Protein 8V04 (pdb70)

Nearest PDB structures (foldseek):
  7meq-assembly1_A  TM=1.004E+00  e=4.218E-50  Homo sapiens
  8vgt-assembly1_B  TM=9.994E-01  e=2.039E-47  Homo sapiens
  8s0l-assembly1_A  TM=9.846E-01  e=7.434E-46  Homo sapiens
  8s0m-assembly1_B  TM=9.681E-01  e=3.025E-46  Homo sapiens
  8s0m-assembly2_E  TM=9.811E-01  e=1.543E-45  Homo sapiens

Structure (mmCIF, N/CA/C/O backbone):
data_8V04
#
_entry.id   8V04
#
_cell.length_a   58.757
_cell.length_b   50.502
_cell.length_c   64.578
_cell.angle_alpha   90.00
_cell.angle_beta   91.60
_cell.angle_gamma   90.00
#
_symmetry.space_group_name_H-M   'P 1 21 1'
#
loop_
_entity.id
_entity.type
_entity.pdbx_description
1 polymer 'Transmembrane protease serine 2 non-catalytic chain'
2 polymer 'Transmembrane protease serine 2'
3 branched 2-acetamido-2-deoxy-beta-D-glucopyranose-(1-4)-2-acetamido-2-deoxy-beta-D-glucopyranose-(1-4)-[alpha-L-fucopyranose-(1-6)]2-acetamido-2-deoxy-beta-D-glucopyranose
4 non-polymer 1,2-ETHANEDIOL
5 non-polymer 'UNKNOWN LIGAND'
6 non-polymer '4-carbamimidamidobenzoic acid'
7 non-polymer 'CITRIC ACID'
8 non-polymer 'CALCIUM ION'
9 non-polymer 'TETRAETHYLENE GLYCOL'
10 water water
#
loop_
_atom_site.group_PDB
_atom_site.id
_atom_site.type_symbol
_atom_site.label_atom_id
_atom_site.label_alt_id
_atom_site.label_comp_id
_atom_site.label_asym_id
_atom_site.label_entity_id
_atom_site.label_seq_id
_atom_site.pdbx_PDB_ins_code
_atom_site.Cartn_x
_atom_site.Cartn_y
_atom_site.Cartn_z
_atom_site.occupancy
_atom_site.B_iso_or_equiv
_atom_site.auth_seq_id
_atom_site.auth_comp_id
_atom_site.auth_asym_id
_atom_site.auth_atom_id
_atom_site.pdbx_PDB_model_num
ATOM 1 N N . ALA A 1 2 ? 16.379 -19.882 -3.926 1.00 58.04 147 ALA A N 1
ATOM 2 C CA . ALA A 1 2 ? 16.954 -19.763 -2.566 1.00 59.49 147 ALA A CA 1
ATOM 3 C C . ALA A 1 2 ? 15.848 -19.953 -1.531 1.00 53.16 147 ALA A C 1
ATOM 4 O O . ALA A 1 2 ? 15.069 -19.031 -1.303 1.00 58.61 147 ALA A O 1
ATOM 6 N N . CYS A 1 3 ? 15.794 -21.142 -0.914 1.00 48.55 148 CYS A N 1
ATOM 7 C CA A CYS A 1 3 ? 14.954 -21.356 0.261 0.50 45.75 148 CYS A CA 1
ATOM 8 C CA B CYS A 1 3 ? 14.960 -21.383 0.255 0.50 44.04 148 CYS A CA 1
ATOM 9 C C . CYS A 1 3 ? 15.849 -21.380 1.499 1.00 41.36 148 CYS A C 1
ATOM 10 O O . CYS A 1 3 ? 16.553 -22.352 1.732 1.00 30.85 148 CYS A O 1
ATOM 15 N N . VAL A 1 4 ? 15.809 -20.263 2.265 1.00 35.98 149 VAL A N 1
ATOM 16 C CA . VAL A 1 4 ? 16.762 -19.960 3.327 1.00 34.69 149 VAL A CA 1
ATOM 17 C C . VAL A 1 4 ? 16.001 -19.432 4.545 1.00 35.67 149 VAL A C 1
ATOM 18 O O . VAL A 1 4 ? 14.879 -18.935 4.431 1.00 34.11 149 VAL A O 1
ATOM 22 N N . ARG A 1 5 ? 16.600 -19.572 5.729 1.00 28.50 150 ARG A N 1
ATOM 23 C CA A ARG A 1 5 ? 15.980 -19.104 6.959 0.70 27.62 150 ARG A CA 1
ATOM 24 C CA B ARG A 1 5 ? 15.993 -19.037 6.937 0.30 27.77 150 ARG A CA 1
ATOM 25 C C . ARG A 1 5 ? 17.087 -18.800 7.977 1.00 25.77 150 ARG A C 1
ATOM 26 O O . ARG A 1 5 ? 18.194 -19.355 7.893 1.00 23.81 150 ARG A O 1
ATOM 41 N N . LEU A 1 6 ? 16.783 -17.926 8.948 1.00 20.38 151 LEU A N 1
ATOM 42 C CA . LEU A 1 6 ? 17.523 -17.908 10.198 1.00 17.72 151 LEU A CA 1
ATOM 43 C C . LEU A 1 6 ? 16.709 -18.675 11.211 1.00 21.01 151 LEU A C 1
ATOM 44 O O . LEU A 1 6 ? 15.493 -18.471 11.318 1.00 25.47 151 LEU A O 1
ATOM 49 N N . TYR A 1 7 ? 17.357 -19.610 11.857 1.00 18.13 152 TYR A N 1
ATOM 50 C CA . TYR A 1 7 ? 16.661 -20.561 12.686 1.00 19.59 152 TYR A CA 1
ATOM 51 C C . TYR A 1 7 ? 16.988 -20.373 14.153 1.00 17.92 152 TYR A C 1
ATOM 52 O O . TYR A 1 7 ? 18.144 -20.352 14.588 1.00 17.82 152 TYR A O 1
ATOM 61 N N . GLY A 1 8 ? 15.905 -20.250 14.931 1.00 17.50 153 GLY A N 1
ATOM 62 C CA . GLY A 1 8 ? 16.001 -20.271 16.368 1.00 19.35 153 GLY A CA 1
ATOM 63 C C . GLY A 1 8 ? 16.451 -18.945 16.963 1.00 17.92 153 GLY A C 1
ATOM 64 O O . GLY A 1 8 ? 16.807 -17.988 16.267 1.00 17.55 153 GLY A O 1
ATOM 65 N N . PRO A 1 9 ? 16.592 -18.887 18.294 1.00 18.77 154 PRO A N 1
ATOM 66 C CA . PRO A 1 9 ? 16.995 -17.642 18.951 1.00 18.88 154 PRO A CA 1
ATOM 67 C C . PRO A 1 9 ? 18.475 -17.289 18.777 1.00 18.51 154 PRO A C 1
ATOM 68 O O . PRO A 1 9 ? 18.848 -16.190 19.189 1.00 19.41 154 PRO A O 1
ATOM 72 N N . ASN A 1 10 ? 19.286 -18.207 18.202 1.00 17.95 155 ASN A N 1
ATOM 73 C CA . ASN A 1 10 ? 20.706 -17.968 17.929 1.00 18.98 155 ASN A CA 1
ATOM 74 C C . ASN A 1 10 ? 20.978 -17.805 16.420 1.00 17.72 155 ASN A C 1
ATOM 75 O O . ASN A 1 10 ? 22.130 -17.793 15.997 1.00 17.11 155 ASN A O 1
ATOM 80 N N . PHE A 1 11 ? 19.938 -17.591 15.620 1.00 15.17 156 PHE A N 1
ATOM 81 C CA . PHE A 1 11 ? 20.078 -17.117 14.253 1.00 16.31 156 PHE A CA 1
ATOM 82 C C . PHE A 1 11 ? 20.939 -18.055 13.414 1.00 16.33 156 PHE A C 1
ATOM 83 O O . PHE A 1 11 ? 21.802 -17.582 12.676 1.00 16.38 156 PHE A O 1
ATOM 91 N N . ILE A 1 12 ? 20.679 -19.366 13.477 1.00 15.50 157 ILE A N 1
ATOM 92 C CA . ILE A 1 12 ? 21.456 -20.280 12.649 1.00 16.51 157 ILE A CA 1
ATOM 93 C C . ILE A 1 12 ? 21.013 -20.168 11.195 1.00 15.97 157 ILE A C 1
ATOM 94 O O . ILE A 1 12 ? 19.869 -20.379 10.853 1.00 16.67 157 ILE A O 1
ATOM 99 N N . LEU A 1 13 ? 21.949 -19.865 10.282 1.00 15.88 158 LEU A N 1
ATOM 100 C CA . LEU A 1 13 ? 21.592 -19.760 8.878 1.00 16.68 158 LEU A CA 1
ATOM 101 C C . LEU A 1 13 ? 21.352 -21.165 8.326 1.00 18.21 158 LEU A C 1
ATOM 102 O O . LEU A 1 13 ? 22.225 -22.007 8.497 1.00 18.17 158 LEU A O 1
ATOM 107 N N . GLN A 1 14 ? 20.202 -21.367 7.668 1.00 18.40 159 GLN A N 1
ATOM 108 C CA . GLN A 1 14 ? 19.863 -22.681 7.125 1.00 20.07 159 GLN A CA 1
ATOM 109 C C . GLN A 1 14 ? 19.309 -22.583 5.716 1.00 19.58 159 GLN A C 1
ATOM 110 O O . GLN A 1 14 ? 18.744 -21.568 5.325 1.00 19.12 159 GLN A O 1
ATOM 116 N N . VAL A 1 15 ? 19.562 -23.655 4.942 1.00 19.87 160 VAL A N 1
ATOM 117 C CA . VAL A 1 15 ? 19.110 -23.779 3.568 1.00 21.37 160 VAL A CA 1
ATOM 118 C C . VAL A 1 15 ? 18.302 -25.064 3.448 1.00 19.31 160 VAL A C 1
ATOM 119 O O . VAL A 1 15 ? 18.688 -26.095 4.002 1.00 21.05 160 VAL A O 1
ATOM 123 N N . TYR A 1 16 ? 17.210 -24.987 2.683 1.00 21.24 161 TYR A N 1
ATOM 124 C CA . TYR A 1 16 ? 16.302 -26.111 2.516 1.00 22.60 161 TYR A CA 1
ATOM 125 C C . TYR A 1 16 ? 16.746 -26.979 1.338 1.00 21.89 161 TYR A C 1
ATOM 126 O O . TYR A 1 16 ? 17.136 -26.473 0.298 1.00 21.85 161 TYR A O 1
ATOM 135 N N . SER A 1 17 ? 16.601 -28.293 1.538 1.00 20.26 162 SER A N 1
ATOM 136 C CA . SER A 1 17 ? 16.751 -29.277 0.486 1.00 20.62 162 SER A CA 1
ATOM 137 C C . SER A 1 17 ? 15.381 -29.886 0.190 1.00 19.75 162 SER A C 1
ATOM 138 O O . SER A 1 17 ? 14.835 -30.556 1.064 1.00 21.06 162 SER A O 1
ATOM 141 N N . SER A 1 18 ? 14.875 -29.702 -1.032 1.00 22.10 163 SER A N 1
ATOM 142 C CA . SER A 1 18 ? 13.609 -30.339 -1.411 1.00 22.62 163 SER A CA 1
ATOM 143 C C . SER A 1 18 ? 13.801 -31.845 -1.545 1.00 21.50 163 SER A C 1
ATOM 144 O O . SER A 1 18 ? 12.918 -32.628 -1.208 1.00 22.69 163 SER A O 1
ATOM 147 N N . GLN A 1 19 ? 14.989 -32.258 -1.969 1.00 21.12 164 GLN A N 1
ATOM 148 C CA . GLN A 1 19 ? 15.225 -33.692 -2.146 1.00 25.87 164 GLN A CA 1
ATOM 149 C C . GLN A 1 19 ? 15.157 -34.430 -0.810 1.00 27.17 164 GLN A C 1
ATOM 150 O O . GLN A 1 19 ? 14.553 -35.518 -0.747 1.00 30.33 164 GLN A O 1
ATOM 156 N N . ARG A 1 20 ? 15.690 -33.798 0.258 1.00 25.33 165 ARG A N 1
ATOM 157 C CA . ARG A 1 20 ? 15.808 -34.395 1.589 1.00 28.89 165 ARG A CA 1
ATOM 158 C C . ARG A 1 20 ? 14.658 -33.975 2.504 1.00 27.61 165 ARG A C 1
ATOM 159 O O . ARG A 1 20 ? 14.508 -34.524 3.591 1.00 32.79 165 ARG A O 1
ATOM 167 N N . LYS A 1 21 ? 13.843 -33.020 2.039 1.00 24.76 166 LYS A N 1
ATOM 168 C CA A LYS A 1 21 ? 12.762 -32.424 2.797 0.60 25.24 166 LYS A CA 1
ATOM 169 C CA B LYS A 1 21 ? 12.751 -32.400 2.782 0.40 25.30 166 LYS A CA 1
ATOM 170 C C . LYS A 1 21 ? 13.283 -32.033 4.171 1.00 29.04 166 LYS A C 1
ATOM 171 O O . LYS A 1 21 ? 12.681 -32.367 5.184 1.00 31.84 166 LYS A O 1
ATOM 182 N N . SER A 1 22 ? 14.418 -31.327 4.183 1.00 27.26 167 SER A N 1
ATOM 183 C CA . SER A 1 22 ? 15.116 -31.043 5.422 1.00 27.64 167 SER A CA 1
ATOM 184 C C . SER A 1 22 ? 15.910 -29.733 5.274 1.00 27.65 167 SER A C 1
ATOM 185 O O . SER A 1 22 ? 16.229 -29.285 4.170 1.00 23.79 167 SER A O 1
ATOM 188 N N . TRP A 1 23 ? 16.149 -29.091 6.423 1.00 27.00 168 TRP A N 1
ATOM 189 C CA . TRP A 1 23 ? 16.908 -27.857 6.507 1.00 24.40 168 TRP A CA 1
ATOM 190 C C . TRP A 1 23 ? 18.291 -28.185 7.006 1.00 24.56 168 TRP A C 1
ATOM 191 O O . TRP A 1 23 ? 18.444 -29.060 7.864 1.00 28.95 168 TRP A O 1
ATOM 202 N N . HIS A 1 24 ? 19.291 -27.487 6.460 1.00 22.24 169 HIS A N 1
ATOM 203 C CA . HIS A 1 24 ? 20.685 -27.745 6.762 1.00 23.44 169 HIS A CA 1
ATOM 204 C C . HIS A 1 24 ? 21.376 -26.434 7.110 1.00 19.87 169 HIS A C 1
ATOM 205 O O . HIS A 1 24 ? 21.269 -25.441 6.392 1.00 20.49 169 HIS A O 1
ATOM 212 N N . PRO A 1 25 ? 22.179 -26.421 8.191 1.00 19.74 170 PRO A N 1
ATOM 213 C CA . PRO A 1 25 ? 22.968 -25.251 8.526 1.00 19.93 170 PRO A CA 1
ATOM 214 C C . PRO A 1 25 ? 24.152 -25.116 7.580 1.00 21.39 170 PRO A C 1
ATOM 215 O O . PRO A 1 25 ? 24.529 -26.047 6.877 1.00 22.43 170 PRO A O 1
ATOM 219 N N . VAL A 1 26 ? 24.692 -23.910 7.563 1.00 20.90 171 VAL A N 1
ATOM 220 C CA . VAL A 1 26 ? 25.818 -23.552 6.737 1.00 19.75 171 VAL A CA 1
ATOM 221 C C . VAL A 1 26 ? 27.088 -23.688 7.575 1.00 23.20 171 VAL A C 1
ATOM 222 O O . VAL A 1 26 ? 27.238 -23.063 8.607 1.00 22.09 171 VAL A O 1
ATOM 226 N N . CYS A 1 27 ? 28.033 -24.499 7.076 1.00 25.21 172 CYS A N 1
ATOM 227 C CA A CYS A 1 27 ? 29.345 -24.623 7.682 0.50 27.29 172 CYS A CA 1
ATOM 228 C CA B CYS A 1 27 ? 29.364 -24.627 7.643 0.50 27.26 172 CYS A CA 1
ATOM 229 C C . CYS A 1 27 ? 30.034 -23.255 7.705 1.00 25.13 172 CYS A C 1
ATOM 230 O O . CYS A 1 27 ? 30.000 -22.517 6.730 1.00 23.43 172 CYS A O 1
ATOM 235 N N . GLN A 1 28 ? 30.707 -22.957 8.811 1.00 25.09 173 GLN A N 1
ATOM 236 C CA . GLN A 1 28 ? 31.510 -21.745 8.910 1.00 27.24 173 GLN A CA 1
ATOM 237 C C . GLN A 1 28 ? 32.749 -21.791 8.007 1.00 24.70 173 GLN A C 1
ATOM 238 O O . GLN A 1 28 ? 33.347 -20.748 7.785 1.00 27.30 173 GLN A O 1
ATOM 244 N N . ASP A 1 29 ? 33.129 -22.962 7.449 1.00 30.78 174 ASP A N 1
ATOM 245 C CA . ASP A 1 29 ? 34.270 -23.063 6.537 1.00 31.80 174 ASP A CA 1
ATOM 246 C C . ASP A 1 29 ? 34.286 -21.939 5.496 1.00 30.48 174 ASP A C 1
ATOM 247 O O . ASP A 1 29 ? 33.391 -21.844 4.648 1.00 26.73 174 ASP A O 1
ATOM 252 N N . ASP A 1 30 ? 35.350 -21.116 5.504 1.00 28.75 175 ASP A N 1
ATOM 253 C CA . ASP A 1 30 ? 35.605 -20.124 4.473 1.00 28.52 175 ASP A CA 1
ATOM 254 C C . ASP A 1 30 ? 34.580 -18.984 4.510 1.00 26.41 175 ASP A C 1
ATOM 255 O O . ASP A 1 30 ? 34.626 -18.088 3.649 1.00 26.28 175 ASP A O 1
ATOM 260 N N . TRP A 1 31 ? 33.657 -19.032 5.485 1.00 28.27 176 TRP A N 1
ATOM 261 C CA . TRP A 1 31 ? 32.638 -17.992 5.597 1.00 26.55 176 TRP A CA 1
ATOM 262 C C . TRP A 1 31 ? 33.300 -16.763 6.200 1.00 31.00 176 TRP A C 1
ATOM 263 O O . TRP A 1 31 ? 34.333 -16.855 6.879 1.00 31.80 176 TRP A O 1
ATOM 2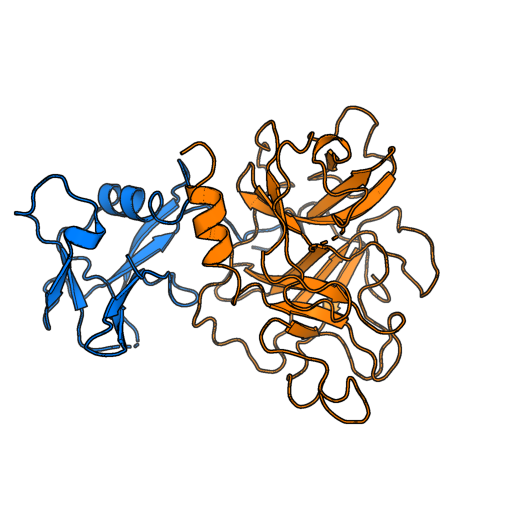74 N N . ASN A 1 32 ? 32.708 -15.602 5.929 1.00 28.15 177 ASN A N 1
ATOM 275 C CA . ASN A 1 32 ? 33.185 -14.358 6.486 1.00 26.53 177 ASN A CA 1
ATOM 276 C C . A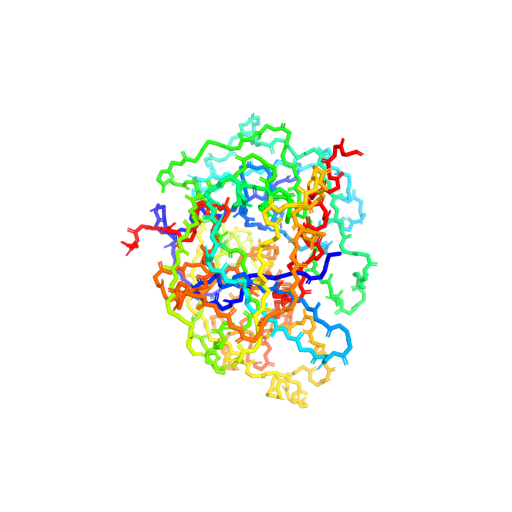SN A 1 32 ? 32.028 -13.359 6.484 1.00 26.22 177 ASN A C 1
ATOM 277 O O . ASN A 1 32 ? 30.960 -13.619 5.913 1.00 21.30 177 ASN A O 1
ATOM 282 N N . GLU A 1 33 ? 32.297 -12.182 7.037 1.00 27.53 178 GLU A N 1
ATOM 283 C CA . GLU A 1 33 ? 31.271 -11.148 7.174 1.00 25.79 178 GLU A CA 1
ATOM 284 C C . GLU A 1 33 ? 30.788 -10.658 5.814 1.00 23.17 178 GLU A C 1
ATOM 285 O O . GLU A 1 33 ? 29.678 -10.181 5.699 1.00 21.76 178 GLU A O 1
ATOM 288 N N . ASN A 1 34 ? 31.607 -10.721 4.759 1.00 22.74 179 ASN A N 1
ATOM 289 C CA . ASN A 1 34 ? 31.162 -10.304 3.444 1.00 23.18 179 ASN A CA 1
ATOM 290 C C . ASN A 1 34 ? 30.123 -11.266 2.848 1.00 20.27 179 ASN A C 1
ATOM 291 O O . ASN A 1 34 ? 29.188 -10.850 2.154 1.00 20.95 179 ASN A O 1
ATOM 296 N N . TYR A 1 35 ? 30.285 -12.560 3.115 1.00 20.06 180 TYR A N 1
ATOM 297 C CA . TYR A 1 35 ? 29.243 -13.521 2.797 1.00 21.31 180 TYR A CA 1
ATOM 298 C C . TYR A 1 35 ? 28.008 -13.245 3.662 1.00 18.73 180 TYR A C 1
ATOM 299 O O . TYR A 1 35 ? 26.892 -13.391 3.162 1.00 19.50 180 TYR A O 1
ATOM 308 N N . GLY A 1 36 ? 28.238 -12.953 4.940 1.00 18.15 181 GLY A N 1
ATOM 309 C CA . GLY A 1 36 ? 27.160 -12.548 5.845 1.00 17.51 181 GLY A CA 1
ATOM 310 C C . GLY A 1 36 ? 26.346 -11.413 5.249 1.00 18.57 181 GLY A C 1
ATOM 311 O O . GLY A 1 36 ? 25.118 -11.482 5.155 1.00 17.01 181 GLY A O 1
ATOM 312 N N . ARG A 1 37 ? 27.041 -10.393 4.739 1.00 17.25 182 ARG A N 1
ATOM 313 C CA . ARG A 1 37 ? 26.375 -9.244 4.155 1.00 18.43 182 ARG A CA 1
ATOM 314 C C . ARG A 1 37 ? 25.569 -9.634 2.922 1.00 18.42 182 ARG A C 1
ATOM 315 O O . ARG A 1 37 ? 24.451 -9.161 2.743 1.00 18.91 182 ARG A O 1
ATOM 323 N N . ALA A 1 38 ? 26.098 -10.540 2.087 1.00 18.29 183 ALA A N 1
ATOM 324 C CA . ALA A 1 38 ? 25.386 -10.965 0.898 1.00 19.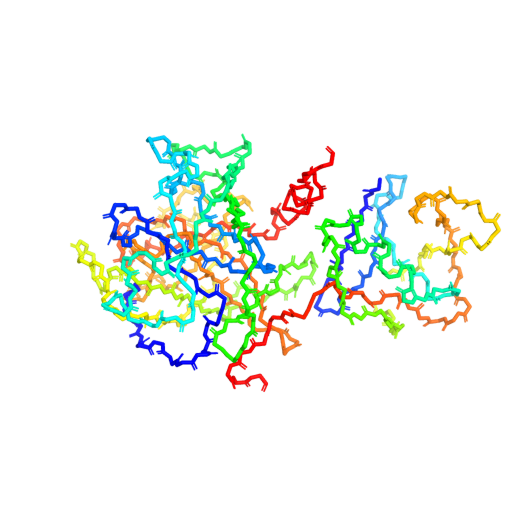61 183 ALA A CA 1
ATOM 325 C C . ALA A 1 38 ? 24.117 -11.736 1.275 1.00 17.15 183 ALA A C 1
ATOM 326 O O . ALA A 1 38 ? 23.093 -11.553 0.629 1.00 17.25 183 ALA A O 1
ATOM 328 N N . ALA A 1 39 ? 24.213 -12.596 2.288 1.00 16.13 184 ALA A N 1
ATOM 329 C CA . ALA A 1 39 ? 23.053 -13.336 2.750 1.00 16.69 184 ALA A CA 1
ATOM 330 C C . ALA A 1 39 ? 21.986 -12.359 3.270 1.00 15.64 184 ALA A C 1
ATOM 331 O O . ALA A 1 39 ? 20.806 -12.560 2.966 1.00 16.97 184 ALA A O 1
ATOM 333 N N . CYS A 1 40 ? 22.377 -11.357 4.062 1.00 15.82 185 CYS A N 1
ATOM 334 C CA . CYS A 1 40 ? 21.441 -10.352 4.559 1.00 16.63 185 CYS A CA 1
ATOM 335 C C . CYS A 1 40 ? 20.743 -9.608 3.417 1.00 18.94 185 CYS A C 1
ATOM 336 O O . CYS A 1 40 ? 19.511 -9.375 3.460 1.00 18.81 185 CYS A O 1
ATOM 339 N N . ARG A 1 41 ? 21.482 -9.299 2.343 1.00 17.50 186 ARG A N 1
ATOM 340 C CA A ARG A 1 41 ? 20.893 -8.628 1.189 0.30 17.31 186 ARG A CA 1
ATOM 341 C CA B ARG A 1 41 ? 20.875 -8.604 1.211 0.70 21.71 186 ARG A CA 1
ATOM 342 C C . ARG A 1 41 ? 19.834 -9.520 0.549 1.00 19.89 186 ARG A C 1
ATOM 343 O O . ARG A 1 41 ? 18.750 -9.062 0.136 1.00 19.18 186 ARG A O 1
ATOM 358 N N . ASP A 1 42 ? 20.125 -10.823 0.467 1.00 20.74 187 ASP A N 1
ATOM 359 C CA . ASP A 1 42 ? 19.176 -11.754 -0.129 1.00 22.16 187 ASP A CA 1
ATOM 360 C C . ASP A 1 42 ? 17.909 -11.857 0.728 1.00 23.01 187 ASP A C 1
ATOM 361 O O . ASP A 1 42 ? 16.879 -12.187 0.183 1.00 23.48 187 ASP A O 1
ATOM 366 N N . MET A 1 43 ? 17.987 -11.565 2.027 1.00 19.22 188 MET A N 1
ATOM 367 C CA A MET A 1 43 ? 16.839 -11.626 2.917 0.60 19.72 188 MET A CA 1
ATOM 368 C CA B MET A 1 43 ? 16.824 -11.639 2.909 0.40 19.17 188 MET A CA 1
ATOM 369 C C . MET A 1 43 ? 16.131 -10.273 2.978 1.00 19.54 188 MET A C 1
ATOM 370 O O . MET A 1 43 ? 15.236 -10.048 3.803 1.00 21.43 188 MET A O 1
ATOM 379 N N . GLY A 1 44 ? 16.548 -9.327 2.139 1.00 17.78 189 GLY A N 1
ATOM 380 C CA . GLY A 1 44 ? 15.845 -8.067 1.995 1.00 18.82 189 GLY A CA 1
ATOM 381 C C . GLY A 1 44 ? 16.265 -6.976 2.977 1.00 18.28 189 GLY A C 1
ATOM 382 O O . GLY A 1 44 ? 15.629 -5.918 3.018 1.00 19.76 189 GLY A O 1
ATOM 383 N N . TYR A 1 45 ? 17.412 -7.145 3.676 1.00 16.89 190 TYR A N 1
ATOM 384 C CA . TYR A 1 45 ? 17.852 -6.163 4.650 1.00 16.64 190 TYR A CA 1
ATOM 385 C C . TYR A 1 45 ? 18.650 -4.985 4.082 1.00 19.89 190 TYR A C 1
ATOM 386 O O . TYR A 1 45 ? 19.093 -4.137 4.849 1.00 19.31 190 TYR A O 1
ATOM 395 N N . LYS A 1 46 ? 18.748 -4.882 2.753 1.00 20.68 191 LYS A N 1
ATOM 396 C CA . LYS A 1 46 ? 19.390 -3.749 2.085 1.00 23.43 191 LYS A CA 1
ATOM 397 C C . LYS A 1 46 ? 20.795 -3.545 2.656 1.00 20.58 191 LYS A C 1
ATOM 398 O O . LYS A 1 46 ? 21.610 -4.455 2.524 1.00 22.53 191 LYS A O 1
ATOM 404 N N . ASN A 1 47 ? 21.072 -2.407 3.299 1.00 20.57 192 ASN A N 1
ATOM 405 C CA . ASN A 1 47 ? 22.419 -2.132 3.773 1.00 22.55 192 ASN A CA 1
ATOM 406 C C . ASN A 1 47 ? 22.529 -2.347 5.272 1.00 23.49 192 ASN A C 1
ATOM 407 O O . ASN A 1 47 ? 23.526 -1.970 5.865 1.00 24.02 192 ASN A O 1
ATOM 412 N N . ASN A 1 48 ? 21.556 -3.060 5.847 1.00 21.57 193 ASN A N 1
ATOM 413 C CA . ASN A 1 48 ? 21.665 -3.459 7.233 1.00 20.12 193 ASN A CA 1
ATOM 414 C C . ASN A 1 48 ? 22.530 -4.711 7.346 1.00 19.58 193 ASN A C 1
ATOM 415 O O . ASN A 1 48 ? 22.394 -5.630 6.556 1.00 21.91 193 ASN A O 1
ATOM 420 N N . PHE A 1 49 ? 23.354 -4.746 8.386 1.00 18.21 194 PHE A N 1
ATOM 421 C CA . PHE A 1 49 ? 24.110 -5.915 8.758 1.00 17.70 194 PHE A CA 1
ATOM 422 C C . PHE A 1 49 ? 24.520 -5.722 10.213 1.00 17.31 194 PHE A C 1
ATOM 423 O O . PHE A 1 49 ? 24.878 -4.615 10.599 1.00 21.12 194 PHE A O 1
ATOM 431 N N . TYR A 1 50 ? 24.574 -6.785 10.998 1.00 17.38 195 TYR A N 1
ATOM 432 C CA . TYR A 1 50 ? 24.992 -6.669 12.372 1.00 15.85 195 TYR A CA 1
ATOM 433 C C . TYR A 1 50 ? 26.150 -7.603 12.705 1.00 18.32 195 TYR A C 1
ATOM 434 O O . TYR A 1 50 ? 27.191 -7.121 13.172 1.00 21.13 195 TYR A O 1
ATOM 443 N N . SER A 1 51 ? 26.031 -8.906 12.471 1.00 17.03 196 SER A N 1
ATOM 444 C CA . SER A 1 51 ? 27.114 -9.822 12.833 1.00 19.08 196 SER A CA 1
ATOM 445 C C . SER A 1 51 ? 27.000 -11.148 12.094 1.00 20.59 196 SER A C 1
ATOM 446 O O . SER A 1 51 ? 25.924 -11.586 11.720 1.00 18.95 196 SER A O 1
ATOM 449 N N . SER A 1 52 ? 28.158 -11.806 11.893 1.00 21.07 197 SER A N 1
ATOM 450 C CA . SER A 1 52 ? 28.227 -13.162 11.377 1.00 21.45 197 SER A CA 1
ATOM 451 C C . SER A 1 52 ? 29.347 -13.832 12.159 1.00 25.61 197 SER A C 1
ATOM 452 O O . SER A 1 52 ? 30.468 -13.343 12.114 1.00 29.99 197 SER A O 1
ATOM 455 N N . GLN A 1 53 ? 29.020 -14.844 12.945 1.00 24.51 198 GLN A N 1
ATOM 456 C CA . GLN A 1 53 ? 30.029 -15.560 13.711 1.00 27.70 198 GLN A CA 1
ATOM 457 C C . GLN A 1 53 ? 29.704 -17.043 13.678 1.00 30.66 198 GLN A C 1
ATOM 458 O O . GLN A 1 53 ? 28.581 -17.453 13.367 1.00 29.33 198 GLN A O 1
ATOM 464 N N . GLY A 1 54 ? 30.751 -17.856 13.886 1.00 30.03 199 GLY A N 1
ATOM 465 C CA . GLY A 1 54 ? 30.567 -19.290 13.959 1.00 30.39 199 GLY A CA 1
ATOM 466 C C . GLY A 1 54 ? 30.074 -19.661 15.345 1.00 31.43 199 GLY A C 1
ATOM 467 O O . GLY A 1 54 ? 30.511 -19.063 16.319 1.00 35.88 199 GLY A O 1
ATOM 468 N N . ILE A 1 55 ? 29.157 -20.622 15.423 1.00 30.45 200 ILE A N 1
ATOM 469 C CA . ILE A 1 55 ? 28.724 -21.157 16.699 1.00 31.13 200 ILE A CA 1
ATOM 470 C C . ILE A 1 55 ? 28.673 -22.679 16.596 1.00 33.62 200 ILE A C 1
ATOM 471 O O . ILE A 1 55 ? 28.660 -23.236 15.497 1.00 31.74 200 ILE A O 1
ATOM 476 N N . VAL A 1 56 ? 28.666 -23.347 17.756 1.00 37.24 201 VAL A N 1
ATOM 477 C CA . VAL A 1 56 ? 28.434 -24.784 17.819 1.00 44.81 201 VAL A CA 1
ATOM 478 C C . VAL A 1 56 ? 26.975 -25.067 17.439 1.00 48.44 201 VAL A C 1
ATOM 479 O O . VAL A 1 56 ? 26.073 -24.328 17.826 1.00 47.93 201 VAL A O 1
ATOM 483 N N . ASP A 1 57 ? 26.746 -26.133 16.657 1.00 55.47 202 ASP A N 1
ATOM 484 C CA . ASP A 1 57 ? 25.403 -26.506 16.231 1.00 59.48 202 ASP A CA 1
ATOM 485 C C . ASP A 1 57 ? 24.775 -27.446 17.264 1.00 60.62 202 ASP A C 1
ATOM 486 O O . ASP A 1 57 ? 25.309 -28.517 17.541 1.00 59.65 202 ASP A O 1
ATOM 491 N N . ASP A 1 58 ? 23.612 -27.046 17.795 1.00 69.08 203 ASP A N 1
ATOM 492 C CA . ASP A 1 58 ? 22.923 -27.773 18.851 1.00 70.49 203 ASP A CA 1
ATOM 493 C C . ASP A 1 58 ? 22.519 -29.163 18.339 1.00 71.10 203 ASP A C 1
ATOM 494 O O . ASP A 1 58 ? 21.650 -29.221 17.441 1.00 73.15 203 ASP A O 1
ATOM 496 N N . SER A 1 61 ? 20.556 -32.154 13.399 1.00 79.37 206 SER A N 1
ATOM 497 C CA . SER A 1 61 ? 21.166 -31.919 12.063 1.00 74.05 206 SER A CA 1
ATOM 498 C C . SER A 1 61 ? 22.518 -32.624 11.975 1.00 70.51 206 SER A C 1
ATOM 499 O O . SER A 1 61 ? 23.321 -32.534 12.902 1.00 74.28 206 SER A O 1
ATOM 502 N N . THR A 1 62 ? 22.746 -33.337 10.863 1.00 60.85 207 THR A N 1
ATOM 503 C CA . THR A 1 62 ? 24.068 -33.839 10.515 1.00 63.44 207 THR A CA 1
ATOM 504 C C . THR A 1 62 ? 24.600 -33.056 9.311 1.00 61.25 207 THR A C 1
ATOM 505 O O . THR A 1 62 ? 25.672 -32.451 9.378 1.00 67.54 207 THR A O 1
ATOM 509 N N . SER A 1 63 ? 23.816 -33.065 8.222 1.00 46.49 208 SER A N 1
ATOM 510 C CA . SER A 1 63 ? 24.252 -32.584 6.922 1.00 44.34 208 SER A CA 1
ATOM 511 C C . SER A 1 63 ? 24.233 -31.042 6.847 1.00 32.62 208 SER A C 1
ATOM 514 N N . PHE A 1 64 ? 25.304 -30.563 6.186 1.00 36.08 209 PHE A N 1
ATOM 515 C CA . PHE A 1 64 ? 25.674 -29.158 6.153 1.00 29.91 209 PHE A CA 1
ATOM 516 C C . PHE A 1 64 ? 25.675 -28.636 4.717 1.00 31.44 209 PHE A C 1
ATOM 517 O O . PHE A 1 64 ? 25.752 -29.400 3.742 1.00 28.57 209 PHE A O 1
ATOM 525 N N . MET A 1 65 ? 25.573 -27.305 4.590 1.00 23.70 210 MET A N 1
ATOM 526 C CA . MET A 1 65 ? 25.880 -26.638 3.342 1.00 23.97 210 MET A CA 1
ATOM 527 C C . MET A 1 65 ? 27.260 -26.016 3.486 1.00 26.62 210 MET A C 1
ATOM 528 O O . MET A 1 65 ? 27.586 -25.395 4.494 1.00 23.76 210 MET A O 1
ATOM 533 N N . LYS A 1 66 ? 28.078 -26.204 2.449 1.00 23.13 211 LYS A N 1
ATOM 534 C CA . LYS A 1 66 ? 29.465 -25.795 2.458 1.00 24.26 211 LYS A CA 1
ATOM 535 C C . LYS A 1 66 ? 29.711 -24.806 1.330 1.00 19.99 211 LYS A C 1
ATOM 536 O O . LYS A 1 66 ? 29.217 -24.926 0.228 1.00 21.58 211 LYS A O 1
ATOM 542 N N . LEU A 1 67 ? 30.520 -23.798 1.605 1.00 24.23 212 LEU A N 1
ATOM 543 C CA . LEU A 1 67 ? 30.795 -22.746 0.654 1.00 24.07 212 LEU A CA 1
ATOM 544 C C . LEU A 1 67 ? 31.828 -23.232 -0.360 1.00 23.71 212 LEU A C 1
ATOM 545 O O . LEU A 1 67 ? 32.869 -23.734 0.032 1.00 27.60 212 LEU A O 1
ATOM 550 N N . ASN A 1 68 ? 31.490 -23.082 -1.629 1.00 22.66 213 ASN A N 1
ATOM 551 C CA . ASN A 1 68 ? 32.352 -23.431 -2.736 1.00 24.22 213 ASN A CA 1
ATOM 552 C C . ASN A 1 68 ? 33.188 -22.197 -3.068 1.00 27.59 213 ASN A C 1
ATOM 553 O O . ASN A 1 68 ? 32.735 -21.367 -3.841 1.00 27.84 213 ASN A O 1
ATOM 558 N N . THR A 1 69 ? 34.410 -22.157 -2.526 1.00 31.40 214 THR A N 1
ATOM 559 C CA . THR A 1 69 ? 35.379 -21.091 -2.770 1.00 38.37 214 THR A CA 1
ATOM 560 C C . THR A 1 69 ? 35.833 -20.986 -4.231 1.00 38.06 214 THR A C 1
ATOM 561 O O . THR A 1 69 ? 36.354 -19.939 -4.613 1.00 42.69 214 THR A O 1
ATOM 565 N N A SER A 1 70 ? 35.647 -22.057 -5.019 0.60 40.30 215 SER A N 1
ATOM 566 N N B SER A 1 70 ? 35.680 -22.057 -5.024 0.40 38.36 215 SER A N 1
ATOM 567 C CA A SER A 1 70 ? 36.044 -22.091 -6.420 0.60 41.90 215 SER A CA 1
ATOM 568 C CA B SER A 1 70 ? 36.064 -22.020 -6.429 0.40 38.61 215 SER A CA 1
ATOM 569 C C A SER A 1 70 ? 34.872 -21.741 -7.340 0.60 41.19 215 SER A C 1
ATOM 570 C C B SER A 1 70 ? 34.832 -21.848 -7.319 0.40 39.10 215 SER A C 1
ATOM 571 O O A SER A 1 70 ? 34.954 -21.927 -8.554 0.60 41.31 215 SER A O 1
ATOM 572 O O B SER A 1 70 ? 34.842 -22.257 -8.480 0.40 39.27 215 SER A O 1
ATOM 577 N N . ALA A 1 71 ? 33.773 -21.232 -6.776 1.00 38.98 216 ALA A N 1
ATOM 578 C CA . ALA A 1 71 ? 32.629 -20.856 -7.586 1.00 38.15 216 ALA A CA 1
ATOM 579 C C . ALA A 1 71 ? 32.941 -19.478 -8.168 1.00 42.09 216 ALA A C 1
ATOM 580 O O . ALA A 1 71 ? 33.841 -18.802 -7.660 1.00 40.41 216 ALA A O 1
ATOM 582 N N . GLY A 1 72 ? 32.218 -19.102 -9.228 1.00 46.70 217 GLY A N 1
ATOM 583 C CA . GLY A 1 72 ? 32.340 -17.770 -9.799 1.00 54.46 217 GLY A CA 1
ATOM 584 C C . GLY A 1 72 ? 31.541 -16.753 -8.986 1.00 59.68 217 GLY A C 1
ATOM 585 O O . GLY A 1 72 ? 31.103 -17.062 -7.876 1.00 55.73 217 GLY A O 1
ATOM 586 N N . ASN A 1 73 ? 31.371 -15.541 -9.547 1.00 60.53 218 ASN A N 1
ATOM 587 C CA . ASN A 1 73 ? 30.453 -14.543 -9.009 1.00 57.81 218 ASN A CA 1
ATOM 588 C C . ASN A 1 73 ? 29.028 -14.983 -9.354 1.00 51.89 218 ASN A C 1
ATOM 589 O O . ASN A 1 73 ? 28.479 -14.620 -10.400 1.00 44.85 218 ASN A O 1
ATOM 591 N N . VAL A 1 74 ? 28.460 -15.817 -8.471 1.00 40.72 219 VAL A N 1
ATOM 592 C CA . VAL A 1 74 ? 27.057 -16.180 -8.516 1.00 39.17 219 VAL A CA 1
ATOM 593 C C . VAL A 1 74 ? 26.455 -15.720 -7.190 1.00 33.54 219 VAL A C 1
ATOM 594 O O . VAL A 1 74 ? 27.201 -15.403 -6.266 1.00 30.16 219 VAL A O 1
ATOM 598 N N . ASP A 1 75 ? 25.131 -15.785 -7.093 1.00 35.66 220 ASP A N 1
ATOM 599 C CA . ASP A 1 75 ? 24.449 -15.543 -5.830 1.00 38.83 220 ASP A CA 1
ATOM 600 C C . ASP A 1 75 ? 25.064 -16.460 -4.766 1.00 38.53 220 ASP A C 1
ATOM 601 O O . ASP A 1 75 ? 25.460 -17.590 -5.055 1.00 32.53 220 ASP A O 1
ATOM 606 N N . ILE A 1 76 ? 25.141 -15.960 -3.530 1.00 32.97 221 ILE A N 1
ATOM 607 C CA . ILE A 1 76 ? 25.733 -16.693 -2.428 1.00 29.64 221 ILE A CA 1
ATOM 608 C C . ILE A 1 76 ? 25.091 -18.072 -2.280 1.00 29.01 221 ILE A C 1
ATOM 609 O O . ILE A 1 76 ? 25.799 -19.013 -1.988 1.00 28.34 221 ILE A O 1
ATOM 614 N N . TYR A 1 77 ? 23.787 -18.247 -2.517 1.00 27.88 222 TYR A N 1
ATOM 615 C CA . TYR A 1 77 ? 23.178 -19.558 -2.278 1.00 31.63 222 TYR A CA 1
ATOM 616 C C . TYR A 1 77 ? 23.496 -20.583 -3.382 1.00 31.81 222 TYR A C 1
ATOM 617 O O . TYR A 1 77 ? 23.503 -21.787 -3.107 1.00 31.91 222 TYR A O 1
ATOM 626 N N . LYS A 1 78 ? 23.847 -20.109 -4.585 1.00 29.61 223 LYS A N 1
ATOM 627 C CA . LYS A 1 78 ? 24.350 -20.952 -5.666 1.00 29.70 223 LYS A CA 1
ATOM 628 C C . LYS A 1 78 ? 25.808 -21.364 -5.412 1.00 29.97 223 LYS A C 1
ATOM 629 O O . LYS A 1 78 ? 26.323 -22.274 -6.068 1.00 33.11 223 LYS A O 1
ATOM 632 N N . LYS A 1 79 ? 26.457 -20.784 -4.399 1.00 26.08 224 LYS A N 1
ATOM 633 C CA . LYS A 1 79 ? 27.825 -21.120 -4.040 1.00 27.94 224 LYS A CA 1
ATOM 634 C C . LYS A 1 79 ? 27.889 -22.194 -2.958 1.00 26.92 224 LYS A C 1
ATOM 635 O O . LYS A 1 79 ? 28.982 -22.566 -2.561 1.00 28.38 224 LYS A O 1
ATOM 641 N N . LEU A 1 80 ? 26.749 -22.680 -2.459 1.00 23.18 225 LEU A N 1
ATOM 642 C CA . LEU A 1 80 ? 26.748 -23.674 -1.391 1.00 23.71 225 LEU A CA 1
ATOM 643 C C . LEU A 1 80 ? 26.457 -25.067 -1.963 1.00 23.86 225 LEU A C 1
ATOM 644 O O . LEU A 1 80 ? 25.650 -25.224 -2.872 1.00 27.58 225 LEU A O 1
ATOM 649 N N . TYR A 1 81 ? 27.050 -26.087 -1.363 1.00 22.81 226 TYR A N 1
ATOM 650 C CA . TYR A 1 81 ? 26.740 -27.448 -1.739 1.00 23.41 226 TYR A CA 1
ATOM 651 C C . TYR A 1 81 ? 26.665 -28.316 -0.491 1.00 22.05 226 TYR A C 1
ATOM 652 O O . TYR A 1 81 ? 27.184 -27.987 0.570 1.00 21.80 226 TYR A O 1
ATOM 661 N N . HIS A 1 82 ? 26.085 -29.502 -0.676 1.00 24.07 227 HIS A N 1
ATOM 662 C CA . HIS A 1 82 ? 25.867 -30.452 0.403 1.00 25.81 227 HIS A CA 1
ATOM 663 C C . HIS A 1 82 ? 27.157 -31.169 0.749 1.00 29.43 227 HIS A C 1
ATOM 664 O O . HIS A 1 82 ? 27.834 -31.698 -0.140 1.00 26.36 227 HIS A O 1
ATOM 671 N N . SER A 1 83 ? 27.468 -31.156 2.048 1.00 26.59 228 SER A N 1
ATOM 672 C CA . SER A 1 83 ? 28.640 -31.780 2.604 1.00 32.21 228 SER A CA 1
ATOM 673 C C . SER A 1 83 ? 28.277 -32.412 3.951 1.00 36.77 228 SER A C 1
ATOM 674 O O . SER A 1 83 ? 27.682 -31.773 4.813 1.00 35.34 228 SER A O 1
ATOM 677 N N . ASP A 1 84 ? 28.679 -33.670 4.175 1.00 37.58 229 ASP A N 1
ATOM 678 C CA . ASP A 1 84 ? 28.437 -34.308 5.464 1.00 44.62 229 ASP A CA 1
ATOM 679 C C . ASP A 1 84 ? 29.368 -33.726 6.520 1.00 46.12 229 ASP A C 1
ATOM 680 O O . ASP A 1 84 ? 29.084 -33.834 7.713 1.00 46.28 229 ASP A O 1
ATOM 685 N N . ALA A 1 85 ? 30.466 -33.119 6.051 1.00 44.98 230 ALA A N 1
ATOM 686 C CA . ALA A 1 85 ? 31.573 -32.687 6.887 1.00 49.30 230 ALA A CA 1
ATOM 687 C C . ALA A 1 85 ? 31.676 -31.162 6.900 1.00 50.31 230 ALA A C 1
ATOM 688 O O . ALA A 1 85 ? 31.490 -30.508 5.870 1.00 50.00 230 ALA A O 1
ATOM 690 N N . CYS A 1 86 ? 31.963 -30.651 8.105 1.00 48.68 231 CYS A N 1
ATOM 691 C CA A CYS A 1 86 ? 32.327 -29.266 8.337 0.50 46.81 231 CYS A CA 1
ATOM 692 C CA B CYS A 1 86 ? 32.316 -29.261 8.355 0.50 47.02 231 CYS A CA 1
ATOM 693 C C . CYS A 1 86 ? 33.668 -29.231 9.070 1.00 43.50 231 CYS A C 1
ATOM 694 O O . CYS A 1 86 ? 33.734 -29.525 10.255 1.00 44.66 231 CYS A O 1
ATOM 699 N N . SER A 1 87 ? 34.746 -28.877 8.363 1.00 42.62 232 SER A N 1
ATOM 700 C CA . SER A 1 87 ? 36.072 -28.935 8.972 1.00 49.50 232 SER A CA 1
ATOM 701 C C . SER A 1 87 ? 36.171 -28.029 10.198 1.00 51.99 232 SER A C 1
ATOM 702 O O . SER A 1 87 ? 36.799 -28.402 11.185 1.00 54.37 232 SER A O 1
ATOM 705 N N . SER A 1 88 ? 35.507 -26.863 10.156 1.00 46.39 233 SER A N 1
ATOM 706 C CA . SER A 1 88 ? 35.596 -25.880 11.225 1.00 40.13 233 SER A CA 1
ATOM 707 C C . SER A 1 88 ? 34.779 -26.289 12.461 1.00 35.36 233 SER A C 1
ATOM 708 O O . SER A 1 88 ? 34.915 -25.657 13.499 1.00 38.87 233 SER A O 1
ATOM 711 N N . LYS A 1 89 ? 33.891 -27.291 12.339 1.00 37.06 234 LYS A N 1
ATOM 712 C CA . LYS A 1 89 ? 33.030 -27.764 13.423 1.00 38.73 234 LYS A CA 1
ATOM 713 C C . LYS A 1 89 ? 32.136 -26.639 13.985 1.00 39.10 234 LYS A C 1
ATOM 714 O O . LYS A 1 89 ? 31.606 -26.724 15.100 1.00 40.00 234 LYS A O 1
ATOM 717 N N . ALA A 1 90 ? 31.850 -25.620 13.159 1.00 32.73 235 ALA A N 1
ATOM 718 C CA . ALA A 1 90 ? 30.962 -24.547 13.574 1.00 28.60 235 ALA A CA 1
ATOM 719 C C . ALA A 1 90 ? 30.039 -24.218 12.411 1.00 25.71 235 ALA A C 1
ATOM 720 O O . ALA A 1 90 ? 30.350 -24.559 11.273 1.00 27.58 235 ALA A O 1
ATOM 722 N N . VAL A 1 91 ? 28.892 -23.587 12.724 1.00 25.62 236 VAL A N 1
ATOM 723 C CA . VAL A 1 91 ? 27.940 -23.182 11.703 1.00 23.13 236 VAL A CA 1
ATOM 724 C C . VAL A 1 91 ? 27.704 -21.680 11.838 1.00 20.61 236 VAL A C 1
ATOM 725 O O . VAL A 1 91 ? 28.031 -21.053 12.846 1.00 21.57 236 VAL A O 1
ATOM 729 N N . VAL A 1 92 ? 27.158 -21.119 10.772 1.00 18.66 237 VAL A N 1
ATOM 730 C CA . VAL A 1 92 ? 26.983 -19.675 10.652 1.00 18.34 237 VAL A CA 1
ATOM 731 C C . VAL A 1 92 ? 25.803 -19.222 11.496 1.00 19.08 237 VAL A C 1
ATOM 732 O O . VAL A 1 92 ? 24.710 -19.753 11.360 1.00 19.05 237 VAL A O 1
ATOM 736 N N . SER A 1 93 ? 26.062 -18.224 12.348 1.00 18.76 238 SER A N 1
ATOM 737 C CA . SER A 1 93 ? 25.039 -17.473 13.070 1.00 19.17 238 SER A CA 1
ATOM 738 C C . SER A 1 93 ? 25.067 -16.048 12.512 1.00 20.04 238 SER A C 1
ATOM 739 O O . SER A 1 93 ? 26.126 -15.408 12.508 1.00 21.72 238 SER A O 1
ATOM 742 N N . LEU A 1 94 ? 23.929 -15.600 11.979 1.00 15.91 239 LEU A N 1
ATOM 743 C CA . LEU A 1 94 ? 23.886 -14.396 11.154 1.00 15.39 239 LEU A CA 1
ATOM 744 C C . LEU A 1 94 ? 22.791 -13.475 11.690 1.00 15.55 239 LEU A C 1
ATOM 745 O O . LEU A 1 94 ? 21.627 -13.889 11.757 1.00 16.56 239 LEU A O 1
ATOM 750 N N . ARG A 1 95 ? 23.177 -12.245 11.988 1.00 15.28 240 ARG A N 1
ATOM 751 C CA . ARG A 1 95 ? 22.238 -11.215 12.398 1.00 14.19 240 ARG A CA 1
ATOM 752 C C . ARG A 1 95 ? 22.330 -10.042 11.432 1.00 14.73 240 ARG A C 1
ATOM 753 O O . ARG A 1 95 ? 23.412 -9.506 11.181 1.00 15.01 240 ARG A O 1
ATOM 761 N N . CYS A 1 96 ? 21.206 -9.698 10.817 1.00 13.57 241 CYS A N 1
ATOM 762 C CA . CYS A 1 96 ? 21.215 -8.671 9.801 1.00 13.97 241 CYS A CA 1
ATOM 763 C C . CYS A 1 96 ? 20.989 -7.267 10.336 1.00 14.58 241 CYS A C 1
ATOM 764 O O . CYS A 1 96 ? 21.126 -6.317 9.571 1.00 17.04 241 CYS A O 1
ATOM 767 N N . ILE A 1 97 ? 20.517 -7.111 11.571 1.00 14.23 242 ILE A N 1
ATOM 768 C CA . ILE A 1 97 ? 20.203 -5.798 12.077 1.00 14.53 242 ILE A CA 1
ATOM 769 C C . ILE A 1 97 ? 20.281 -5.825 13.582 1.00 15.19 242 ILE A C 1
ATOM 770 O O . ILE A 1 97 ? 19.930 -6.833 14.176 1.00 16.95 242 ILE A O 1
ATOM 775 N N . ALA A 1 98 ? 20.751 -4.741 14.173 1.00 15.53 243 ALA A N 1
ATOM 776 C CA . ALA A 1 98 ? 20.728 -4.595 15.605 1.00 16.97 243 ALA A CA 1
ATOM 777 C C . ALA A 1 98 ? 19.244 -4.382 15.956 1.00 18.09 243 ALA A C 1
ATOM 778 O O . ALA A 1 98 ? 18.580 -3.536 15.324 1.00 21.00 243 ALA A O 1
ATOM 780 N N . CYS A 1 99 ? 18.701 -5.319 16.691 1.00 15.00 244 CYS A N 1
ATOM 781 C CA . CYS A 1 99 ? 17.293 -5.265 17.039 1.00 13.39 244 CYS A CA 1
ATOM 782 C C . CYS A 1 99 ? 17.075 -5.933 18.377 1.00 14.01 244 CYS A C 1
ATOM 783 O O . CYS A 1 99 ? 17.954 -6.638 18.892 1.00 15.03 244 CYS A O 1
ATOM 786 N N . GLY A 1 100 ? 15.900 -5.650 18.965 1.00 13.49 245 GLY A N 1
ATOM 787 C CA . GLY A 1 100 ? 15.438 -6.446 20.080 1.00 13.45 245 GLY A CA 1
ATOM 788 C C . GLY A 1 100 ? 16.022 -6.046 21.444 1.00 12.93 245 GLY A C 1
ATOM 789 O O . GLY A 1 100 ? 15.986 -6.852 22.361 1.00 13.51 245 GLY A O 1
ATOM 790 N N . VAL A 1 101 ? 16.471 -4.799 21.556 1.00 14.27 246 VAL A N 1
ATOM 791 C CA A VAL A 1 101 ? 16.945 -4.298 22.835 0.70 15.73 246 VAL A CA 1
ATOM 792 C CA B VAL A 1 101 ? 17.027 -4.199 22.771 0.30 14.95 246 VAL A CA 1
ATOM 793 C C . VAL A 1 101 ? 16.094 -3.097 23.264 1.00 17.35 246 VAL A C 1
ATOM 794 O O . VAL A 1 101 ? 15.572 -2.346 22.440 1.00 17.68 246 VAL A O 1
ATOM 801 N N . ASN A 1 102 ? 15.940 -2.956 24.592 1.00 18.45 247 ASN A N 1
ATOM 802 C CA . ASN A 1 102 ? 15.130 -1.892 25.192 1.00 19.87 247 ASN A CA 1
ATOM 803 C C . ASN A 1 102 ? 15.770 -1.523 26.527 1.00 24.99 247 ASN A C 1
ATOM 804 O O . ASN A 1 102 ? 16.875 -1.980 26.816 1.00 24.59 247 ASN A O 1
ATOM 809 N N . LEU A 1 103 ? 15.031 -0.694 27.283 1.00 28.19 248 LEU A N 1
ATOM 810 C CA . LEU A 1 103 ? 15.438 -0.067 28.532 1.00 34.13 248 LEU A CA 1
ATOM 811 C C . LEU A 1 103 ? 16.138 -1.056 29.468 1.00 39.55 248 LEU A C 1
ATOM 812 O O . LEU A 1 103 ? 17.151 -0.735 30.077 1.00 44.32 248 LEU A O 1
ATOM 817 N N . ASN A 1 104 ? 15.604 -2.277 29.558 1.00 45.06 249 ASN A N 1
ATOM 818 C CA . ASN A 1 104 ? 16.023 -3.235 30.565 1.00 44.12 249 ASN A CA 1
ATOM 819 C C . ASN A 1 104 ? 17.018 -4.274 30.030 1.00 46.48 249 ASN A C 1
ATOM 820 O O . ASN A 1 104 ? 17.358 -5.197 30.774 1.00 47.70 249 ASN A O 1
ATOM 825 N N . SER A 1 105 ? 17.528 -4.126 28.790 1.00 37.73 250 SER A N 1
ATOM 826 C CA . SER A 1 105 ? 18.299 -5.199 28.156 1.00 40.12 250 SER A CA 1
ATOM 827 C C . SER A 1 105 ? 19.707 -5.351 28.762 1.00 44.99 250 SER A C 1
ATOM 828 O O . SER A 1 105 ? 20.076 -4.496 29.583 1.00 48.61 250 SER A O 1
ATOM 831 N N . ILE B 2 1 ? -5.176 -0.463 25.406 1.00 15.63 256 ILE B N 1
ATOM 832 C CA . ILE B 2 1 ? -4.794 -1.552 26.351 1.00 14.35 256 ILE B CA 1
ATOM 833 C C . ILE B 2 1 ? -5.689 -1.454 27.589 1.00 14.75 256 ILE B C 1
ATOM 834 O O . ILE B 2 1 ? -5.723 -0.392 28.217 1.00 16.45 256 ILE B O 1
ATOM 839 N N . VAL B 2 2 ? -6.361 -2.558 27.913 1.00 16.02 257 VAL B N 1
ATOM 840 C CA . VAL B 2 2 ? -7.198 -2.607 29.105 1.00 16.92 257 VAL B CA 1
ATOM 841 C C . VAL B 2 2 ? -6.367 -3.320 30.178 1.00 15.42 257 VAL B C 1
ATOM 842 O O . VAL B 2 2 ? -5.777 -4.378 29.927 1.00 14.82 257 VAL B O 1
ATOM 846 N N . GLY B 2 3 ? -6.306 -2.708 31.361 1.00 16.58 258 GLY B N 1
ATOM 847 C CA . GLY B 2 3 ? -5.731 -3.330 32.543 1.00 16.47 258 GLY B CA 1
ATOM 848 C C . GLY B 2 3 ? -4.203 -3.356 32.523 1.00 16.95 258 GLY B C 1
ATOM 849 O O . GLY B 2 3 ? -3.594 -4.140 33.272 1.00 17.11 258 GLY B O 1
ATOM 850 N N . GLY B 2 4 ? -3.622 -2.436 31.746 1.00 15.11 259 GLY B N 1
ATOM 851 C CA . GLY B 2 4 ? -2.182 -2.245 31.707 1.00 16.69 259 GLY B CA 1
ATOM 852 C C . GLY B 2 4 ? -1.737 -1.063 32.560 1.00 17.27 259 GLY B C 1
ATOM 853 O O . GLY B 2 4 ? -2.470 -0.594 33.435 1.00 18.99 259 GLY B O 1
ATOM 854 N N . GLU B 2 5 ? -0.520 -0.601 32.269 1.00 15.30 260 GLU B N 1
ATOM 855 C CA A GLU B 2 5 ? 0.187 0.439 33.002 0.50 17.37 260 GLU B CA 1
ATOM 856 C CA B GLU B 2 5 ? 0.147 0.459 32.993 0.50 15.95 260 GLU B CA 1
ATOM 857 C C . GLU B 2 5 ? 0.884 1.310 31.963 1.00 15.36 260 GLU B C 1
ATOM 858 O O . GLU B 2 5 ? 1.368 0.782 30.942 1.00 15.68 260 GLU B O 1
ATOM 869 N N . SER B 2 6 ? 1.016 2.598 32.240 1.00 14.61 261 SER B N 1
ATOM 870 C CA A SER B 2 6 ? 1.759 3.541 31.414 0.50 14.93 261 SER B CA 1
ATOM 871 C CA B SER B 2 6 ? 1.696 3.486 31.315 0.50 15.60 261 SER B CA 1
ATOM 872 C C . SER B 2 6 ? 3.117 2.979 31.043 1.00 16.42 261 SER B C 1
ATOM 873 O O . SER B 2 6 ? 3.854 2.527 31.911 1.00 15.97 261 SER B O 1
ATOM 878 N N . ALA B 2 7 ? 3.456 2.982 29.764 1.00 14.71 262 ALA B N 1
ATOM 879 C CA . ALA B 2 7 ? 4.812 2.650 29.330 1.00 15.71 262 ALA B CA 1
ATOM 880 C C . ALA B 2 7 ? 5.846 3.664 29.802 1.00 16.77 262 ALA B C 1
ATOM 881 O O . ALA B 2 7 ? 5.646 4.881 29.786 1.00 17.15 262 ALA B O 1
ATOM 883 N N . LEU B 2 8 ? 7.044 3.145 30.125 1.00 18.89 263 LEU B N 1
ATOM 884 C CA . LEU B 2 8 ? 8.200 3.990 30.419 1.00 19.93 263 LEU B CA 1
ATOM 885 C C . LEU B 2 8 ? 8.953 4.395 29.162 1.00 20.34 263 LEU B C 1
ATOM 886 O O . LEU B 2 8 ? 8.928 3.691 28.148 1.00 16.75 263 LEU B O 1
ATOM 891 N N . PRO B 2 9 ? 9.681 5.539 29.179 1.00 19.81 264 PRO B N 1
ATOM 892 C CA . PRO B 2 9 ? 10.491 5.937 28.036 1.00 20.84 264 PRO B CA 1
ATOM 893 C C . PRO B 2 9 ? 11.469 4.819 27.686 1.00 18.45 264 PRO B C 1
ATOM 894 O O . PRO B 2 9 ? 12.167 4.288 28.555 1.00 18.77 264 PRO B O 1
ATOM 898 N N . GLY B 2 10 ? 11.469 4.437 26.409 1.00 18.86 265 GLY B N 1
ATOM 899 C CA . GLY B 2 10 ? 12.436 3.476 25.919 1.00 17.01 265 GLY B CA 1
ATOM 900 C C . GLY B 2 10 ? 12.112 2.044 26.288 1.00 15.26 265 GLY B C 1
ATOM 901 O O . GLY B 2 10 ? 12.874 1.140 25.941 1.00 16.50 265 GLY B O 1
ATOM 902 N N . ALA B 2 11 ? 10.973 1.756 26.948 1.00 14.60 266 ALA B N 1
ATOM 903 C CA . ALA B 2 11 ? 10.599 0.370 27.207 1.00 13.31 266 ALA B CA 1
ATOM 904 C C . ALA B 2 11 ? 10.189 -0.355 25.907 1.00 12.69 266 ALA B C 1
ATOM 905 O O . ALA B 2 11 ? 10.514 -1.529 25.740 1.00 15.18 266 ALA B O 1
ATOM 907 N N . TRP B 2 12 ? 9.485 0.366 25.041 1.00 12.95 267 TRP B N 1
ATOM 908 C CA . TRP B 2 12 ? 8.914 -0.254 23.842 1.00 12.28 267 TRP B CA 1
ATOM 909 C C . TRP B 2 12 ? 9.315 0.614 22.679 1.00 11.24 267 TRP B C 1
ATOM 910 O O . TRP B 2 12 ? 8.493 1.262 22.036 1.00 11.81 267 TRP B O 1
ATOM 921 N N . PRO B 2 13 ? 10.632 0.643 22.322 1.00 11.96 268 PRO B N 1
ATOM 922 C CA . PRO B 2 13 ? 11.132 1.664 21.408 1.00 12.33 268 PRO B CA 1
ATOM 923 C C . PRO B 2 13 ? 10.788 1.406 19.940 1.00 12.16 268 PRO B C 1
ATOM 924 O O . PRO B 2 13 ? 10.981 2.277 19.106 1.00 12.54 268 PRO B O 1
ATOM 928 N N . TRP B 2 14 ? 10.203 0.226 19.686 1.00 11.82 269 TRP B N 1
ATOM 929 C CA . TRP B 2 14 ? 9.722 -0.139 18.351 1.00 11.63 269 TRP B CA 1
ATOM 930 C C . TRP B 2 14 ? 8.277 0.282 18.119 1.00 11.46 269 TRP B C 1
ATOM 931 O O . TRP B 2 14 ? 7.806 0.237 16.973 1.00 12.75 269 TRP B O 1
ATOM 942 N N . GLN B 2 15 ? 7.577 0.752 19.152 1.00 11.78 270 GLN B N 1
ATOM 943 C CA . GLN B 2 15 ? 6.172 1.072 19.022 1.00 11.45 270 GLN B CA 1
ATOM 944 C C . GLN B 2 15 ? 6.007 2.389 18.273 1.00 11.17 270 GLN B C 1
ATOM 945 O O . GLN B 2 15 ? 6.667 3.361 18.606 1.00 13.17 270 GLN B O 1
ATOM 951 N N . VAL B 2 16 ? 5.165 2.399 17.241 1.00 9.68 271 VAL B N 1
ATOM 952 C CA . VAL B 2 16 ? 4.784 3.650 16.606 1.00 10.64 271 VAL B CA 1
ATOM 953 C C . VAL B 2 16 ? 3.266 3.854 16.698 1.00 9.70 271 VAL B C 1
ATOM 954 O O . VAL B 2 16 ? 2.484 2.920 16.818 1.00 10.79 271 VAL B O 1
ATOM 958 N N . SER B 2 17 ? 2.902 5.149 16.634 1.00 10.46 272 SER B N 1
ATOM 959 C CA . SER B 2 17 ? 1.524 5.579 16.499 1.00 11.32 272 SER B CA 1
ATOM 960 C C . SER B 2 17 ? 1.332 5.990 15.045 1.00 11.19 272 SER B C 1
ATOM 961 O O . SER B 2 17 ? 2.113 6.830 14.562 1.00 11.89 272 SER B O 1
ATOM 964 N N . LEU B 2 18 ? 0.294 5.451 14.403 1.00 10.47 273 LEU B N 1
ATOM 965 C CA . LEU B 2 18 ? 0.027 5.691 12.999 1.00 11.17 273 LEU B CA 1
ATOM 966 C C . LEU B 2 18 ? -1.207 6.577 12.900 1.00 10.99 273 LEU B C 1
ATOM 967 O O . LEU B 2 18 ? -2.263 6.200 13.414 1.00 11.83 273 LEU B O 1
ATOM 972 N N . HIS B 2 19 ? -1.022 7.787 12.358 1.00 11.21 274 HIS B N 1
ATOM 973 C CA . HIS B 2 19 ? -2.038 8.806 12.317 1.00 13.19 274 HIS B CA 1
ATOM 974 C C . HIS B 2 19 ? -2.593 8.979 10.895 1.00 12.75 274 HIS B C 1
ATOM 975 O O . HIS B 2 19 ? -1.861 8.903 9.896 1.00 12.72 274 HIS B O 1
ATOM 982 N N . VAL B 2 20 ? -3.875 9.300 10.887 1.00 12.69 275 VAL B N 1
ATOM 983 C CA . VAL B 2 20 ? -4.641 9.741 9.728 1.00 15.60 275 VAL B CA 1
ATOM 984 C C . VAL B 2 20 ? -5.471 10.957 10.135 1.00 18.63 275 VAL B C 1
ATOM 985 O O . VAL B 2 20 ? -6.122 10.900 11.175 1.00 18.26 275 VAL B O 1
ATOM 989 N N . GLN B 2 21 ? -5.458 12.025 9.322 1.00 18.81 276 GLN B N 1
ATOM 990 C CA . GLN B 2 21 ? -6.263 13.212 9.616 1.00 22.87 276 GLN B CA 1
ATOM 991 C C . GLN B 2 21 ? -5.952 13.682 11.042 1.00 21.84 276 GLN B C 1
ATOM 992 O O . GLN B 2 21 ? -6.859 13.945 11.847 1.00 22.52 276 GLN B O 1
ATOM 998 N N . ASN B 2 22 ? -4.657 13.690 11.363 1.00 20.01 277 ASN B N 1
ATOM 999 C CA . ASN B 2 22 ? -4.117 14.295 12.574 1.00 21.07 277 ASN B CA 1
ATOM 1000 C C . ASN B 2 22 ? -4.547 13.577 13.854 1.00 22.02 277 ASN B C 1
ATOM 1001 O O . ASN B 2 22 ? -4.296 14.122 14.935 1.00 21.42 277 ASN B O 1
ATOM 1006 N N . VAL B 2 23 ? -4.972 12.303 13.756 1.00 17.33 278 VAL B N 1
ATOM 1007 C CA . VAL B 2 23 ? -5.246 11.526 14.937 1.00 17.70 278 VAL B CA 1
ATOM 1008 C C . VAL B 2 23 ? -4.736 10.092 14.800 1.00 14.33 278 VAL B C 1
ATOM 1009 O O . VAL B 2 23 ? -4.723 9.475 13.728 1.00 16.32 278 VAL B O 1
ATOM 1013 N N . HIS B 2 24 ? -4.443 9.532 15.962 1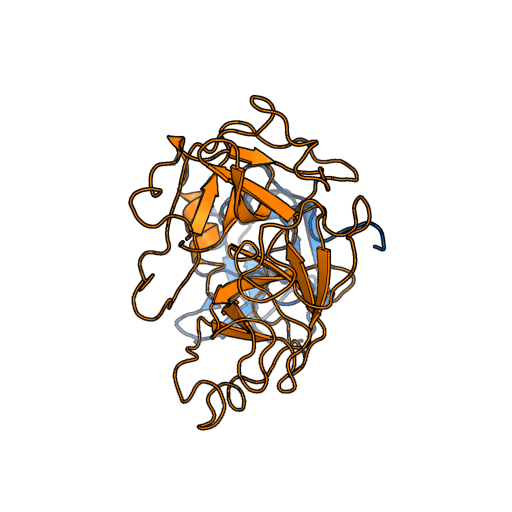.00 14.27 279 HIS B N 1
ATOM 1014 C CA . HIS B 2 24 ? -4.081 8.131 16.073 1.00 12.33 279 HIS B CA 1
ATOM 1015 C C . HIS B 2 24 ? -5.187 7.218 15.572 1.00 15.59 279 HIS B C 1
ATOM 1016 O O . HIS B 2 24 ? -6.319 7.289 16.045 1.00 15.64 279 HIS B O 1
ATOM 1023 N N . VAL B 2 25 ? -4.820 6.234 14.729 1.00 14.20 280 VAL B N 1
ATOM 1024 C CA . VAL B 2 25 ? -5.729 5.217 14.252 1.00 15.05 280 VAL B CA 1
ATOM 1025 C C . VAL B 2 25 ? -5.259 3.825 14.660 1.00 15.47 280 VAL B C 1
ATOM 1026 O O . VAL B 2 25 ? -6.088 3.007 15.058 1.00 15.42 280 VAL B O 1
ATOM 1030 N N . CYS B 2 26 ? -3.954 3.552 14.536 1.00 13.17 281 CYS B N 1
ATOM 1031 C CA A CYS B 2 26 ? -3.441 2.191 14.640 0.50 12.91 281 CYS B CA 1
ATOM 1032 C CA B CYS B 2 26 ? -3.508 2.241 14.942 0.50 14.69 281 CYS B CA 1
ATOM 1033 C C . CYS B 2 26 ? -2.026 2.241 15.245 1.00 12.73 281 CYS B C 1
ATOM 1034 O O . CYS B 2 26 ? -1.350 3.255 15.140 1.00 12.34 281 CYS B O 1
ATOM 1039 N N . GLY B 2 27 ? -1.578 1.109 15.768 1.00 10.46 282 GLY B N 1
ATOM 1040 C CA . GLY B 2 27 ? -0.192 0.904 16.124 1.00 11.07 282 GLY B CA 1
ATOM 1041 C C . GLY B 2 27 ? 0.562 0.179 15.026 1.00 10.73 282 GLY B C 1
ATOM 1042 O O . GLY B 2 27 ? 0.004 -0.292 14.039 1.00 10.82 282 GLY B O 1
ATOM 1043 N N . GLY B 2 28 ? 1.861 0.193 15.209 1.00 10.25 283 GLY B N 1
ATOM 1044 C CA . GLY B 2 28 ? 2.783 -0.558 14.374 1.00 10.18 283 GLY B CA 1
ATOM 1045 C C . GLY B 2 28 ? 4.093 -0.797 15.105 1.00 10.30 283 GLY B C 1
ATOM 1046 O O . GLY B 2 28 ? 4.297 -0.249 16.195 1.00 10.47 283 GLY B O 1
ATOM 1047 N N . SER B 2 29 ? 4.959 -1.603 14.505 1.00 10.41 284 SER B N 1
ATOM 1048 C CA . SER B 2 29 ? 6.234 -1.959 15.086 1.00 10.62 284 SER B CA 1
ATOM 1049 C C . SER B 2 29 ? 7.354 -1.726 14.078 1.00 10.93 284 SER B C 1
ATOM 1050 O O . SER B 2 29 ? 7.305 -2.280 12.968 1.00 10.92 284 SER B O 1
ATOM 1053 N N . ILE B 2 30 ? 8.404 -1.057 14.510 1.00 11.07 285 ILE B N 1
ATOM 1054 C CA . ILE B 2 30 ? 9.576 -0.775 13.694 1.00 11.17 285 ILE B CA 1
ATOM 1055 C C . ILE B 2 30 ? 10.433 -2.031 13.577 1.00 11.06 285 ILE B C 1
ATOM 1056 O O . ILE B 2 30 ? 10.788 -2.644 14.605 1.00 10.85 285 ILE B O 1
ATOM 1061 N N . ILE B 2 31 ? 10.759 -2.429 12.341 1.00 11.41 286 ILE B N 1
ATOM 1062 C CA . ILE B 2 31 ? 11.666 -3.552 12.101 1.00 11.76 286 ILE B CA 1
ATOM 1063 C C . ILE B 2 31 ? 12.955 -3.093 11.402 1.00 12.28 286 ILE B C 1
ATOM 1064 O O . ILE B 2 31 ? 13.985 -3.733 11.558 1.00 14.24 286 ILE B O 1
ATOM 1069 N N . THR B 2 32 ? 12.924 -1.985 10.652 1.00 12.87 287 THR B N 1
ATOM 1070 C CA . THR B 2 32 ? 14.156 -1.389 10.123 1.00 12.74 287 T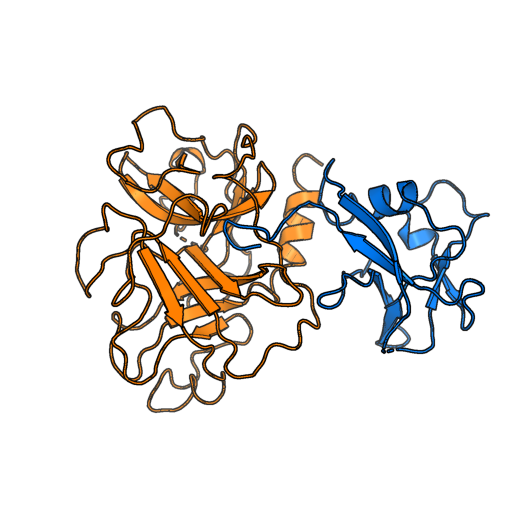HR B CA 1
ATOM 1071 C C . THR B 2 32 ? 13.974 0.121 10.181 1.00 12.63 287 THR B C 1
ATOM 1072 O O . THR B 2 32 ? 12.891 0.586 10.520 1.00 12.58 287 THR B O 1
ATOM 1076 N N . PRO B 2 33 ? 14.978 0.956 9.885 1.00 13.50 288 PRO B N 1
ATOM 1077 C CA . PRO B 2 33 ? 14.748 2.404 9.891 1.00 13.43 288 PRO B CA 1
ATOM 1078 C C . PRO B 2 33 ? 13.600 2.851 8.990 1.00 13.55 288 PRO B C 1
ATOM 1079 O O . PRO B 2 33 ? 13.044 3.929 9.195 1.00 15.90 288 PRO B O 1
ATOM 1083 N N . GLU B 2 34 ? 13.249 2.039 8.006 1.00 14.03 289 GLU B N 1
ATOM 1084 C CA . GLU B 2 34 ? 12.243 2.446 7.047 1.00 15.22 289 GLU B CA 1
ATOM 1085 C C . GLU B 2 34 ? 10.994 1.583 7.062 1.00 15.04 289 GLU B C 1
ATOM 1086 O O . GLU B 2 34 ? 10.046 1.981 6.442 1.00 15.11 289 GLU B O 1
ATOM 1092 N N . TRP B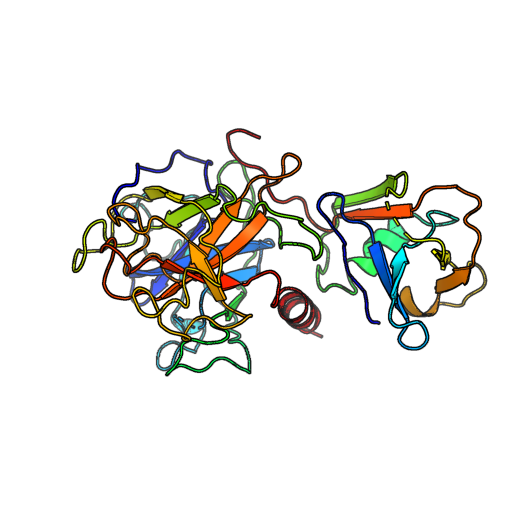 2 35 ? 10.987 0.413 7.699 1.00 12.82 290 TRP B N 1
ATOM 1093 C CA . TRP B 2 35 ? 9.885 -0.515 7.598 1.00 11.68 290 TRP B CA 1
ATOM 1094 C C . TRP B 2 35 ? 9.235 -0.712 8.958 1.00 11.09 290 TRP B C 1
ATOM 1095 O O . TRP B 2 35 ? 9.905 -0.967 9.951 1.00 11.92 290 TRP B O 1
ATOM 1106 N N . ILE B 2 36 ? 7.897 -0.714 8.883 1.00 10.54 291 ILE B N 1
ATOM 1107 C CA . ILE B 2 36 ? 6.969 -0.897 9.991 1.00 10.84 291 ILE B CA 1
ATOM 1108 C C . ILE B 2 36 ? 6.003 -2.019 9.648 1.00 10.58 291 ILE B C 1
ATOM 1109 O O . ILE B 2 36 ? 5.408 -2.051 8.577 1.00 10.24 291 ILE B O 1
ATOM 1114 N N . VAL B 2 37 ? 5.816 -2.909 10.629 1.00 10.71 292 VAL B N 1
ATOM 1115 C CA . VAL B 2 37 ? 4.803 -3.928 10.565 1.00 11.26 292 VAL B CA 1
ATOM 1116 C C . VAL B 2 37 ? 3.527 -3.442 11.241 1.00 10.81 292 VAL B C 1
ATOM 1117 O O . VAL B 2 37 ? 3.574 -2.971 12.388 1.00 11.93 292 VAL B O 1
ATOM 1121 N N . THR B 2 38 ? 2.369 -3.614 10.577 1.00 9.61 293 THR B N 1
ATOM 1122 C CA . THR B 2 38 ? 1.079 -3.256 11.130 1.00 10.95 293 THR B CA 1
ATOM 1123 C C . THR B 2 38 ? 0.050 -4.261 10.621 1.00 11.62 293 THR B C 1
ATOM 1124 O O . THR B 2 38 ? 0.414 -5.350 10.157 1.00 12.64 293 THR B O 1
ATOM 1128 N N . ALA B 2 39 ? -1.232 -3.971 10.859 1.00 11.46 294 ALA B N 1
ATOM 1129 C CA . ALA B 2 39 ? -2.308 -4.873 10.497 1.00 12.01 294 ALA B CA 1
ATOM 1130 C C . ALA B 2 39 ? -2.895 -4.451 9.154 1.00 11.84 294 ALA B C 1
ATOM 1131 O O . ALA B 2 39 ? -3.128 -3.272 8.901 1.00 12.48 294 ALA B O 1
ATOM 1133 N N . ALA B 2 40 ? -3.166 -5.418 8.293 1.00 11.18 295 ALA B N 1
ATOM 1134 C CA . ALA B 2 40 ? -3.928 -5.153 7.076 1.00 11.69 295 ALA B CA 1
ATOM 1135 C C . ALA B 2 40 ? -5.286 -4.478 7.284 1.00 12.13 295 ALA B C 1
ATOM 1136 O O . ALA B 2 40 ? -5.729 -3.697 6.423 1.00 12.32 295 ALA B O 1
ATOM 1138 N N . HIS B 2 41 ? -6.012 -4.787 8.352 1.00 13.50 296 HIS B N 1
ATOM 1139 C CA B HIS B 2 41 ? -7.315 -4.193 8.585 0.50 14.93 296 HIS B CA 1
ATOM 1140 C CA C HIS B 2 41 ? -7.321 -4.191 8.529 0.50 13.23 296 HIS B CA 1
ATOM 1141 C C . HIS B 2 41 ? -7.203 -2.667 8.684 1.00 13.72 296 HIS B C 1
ATOM 1142 O O . HIS B 2 41 ? -8.123 -1.935 8.303 1.00 16.98 296 HIS B O 1
ATOM 1155 N N . CYS B 2 42 ? -6.083 -2.191 9.232 1.00 14.37 297 CYS B N 1
ATOM 1156 C CA . CYS B 2 42 ? -5.855 -0.762 9.417 1.00 14.80 297 CYS B CA 1
ATOM 1157 C C . CYS B 2 42 ? -5.847 0.002 8.086 1.00 14.97 297 CYS B C 1
ATOM 1158 O O . CYS B 2 42 ? -6.213 1.205 8.048 1.00 14.23 297 CYS B O 1
ATOM 1161 N N . VAL B 2 43 ? -5.388 -0.690 7.037 1.00 12.62 298 VAL B N 1
ATOM 1162 C CA . VAL B 2 43 ? -5.167 -0.068 5.738 1.00 12.53 298 VAL B CA 1
ATOM 1163 C C . VAL B 2 43 ? -6.170 -0.559 4.703 1.00 12.64 298 VAL B C 1
ATOM 1164 O O . VAL B 2 43 ? -5.928 -0.389 3.512 1.00 13.99 298 VAL B O 1
ATOM 1168 N N . GLU B 2 44 ? -7.342 -1.066 5.127 1.00 13.81 299 GLU B N 1
ATOM 1169 C CA . GLU B 2 44 ? -8.405 -1.304 4.166 1.00 14.77 299 GLU B CA 1
ATOM 1170 C C . GLU B 2 44 ? -8.783 0.020 3.496 1.00 13.75 299 GLU B C 1
ATOM 1171 O O . GLU B 2 44 ? -8.728 1.092 4.116 1.00 14.38 299 GLU B O 1
ATOM 1177 N N . LYS B 2 45 ? -9.249 -0.082 2.244 1.00 16.17 300 LYS B N 1
ATOM 1178 C CA . LYS B 2 45 ? -9.845 1.071 1.595 1.00 18.24 300 LYS B CA 1
ATOM 1179 C C . LYS B 2 45 ? -10.908 1.653 2.522 1.00 20.97 300 LYS B C 1
ATOM 1180 O O . LYS B 2 45 ? -11.669 0.936 3.177 1.00 24.42 300 LYS B O 1
ATOM 1186 N N . PRO B 2 46 ? -11.061 2.979 2.665 1.00 20.77 301 PRO B N 1
ATOM 1187 C CA . PRO B 2 46 ? -10.369 3.970 1.840 1.00 22.63 301 PRO B CA 1
ATOM 1188 C C . PRO B 2 46 ? -9.043 4.504 2.390 1.00 23.47 301 PRO B C 1
ATOM 1189 O O . PRO B 2 46 ? -8.605 5.558 1.965 1.00 25.92 301 PRO B O 1
ATOM 1193 N N . LEU B 2 47 ? -8.379 3.753 3.266 1.00 18.02 302 LEU B N 1
ATOM 1194 C CA . LEU B 2 47 ? -7.072 4.139 3.807 1.00 16.15 302 LEU B CA 1
ATOM 1195 C C . LEU B 2 47 ? -5.930 3.272 3.307 1.00 15.66 302 LEU B C 1
ATOM 1196 O O . LEU B 2 47 ? -4.907 3.063 3.999 1.00 17.14 302 LEU B O 1
ATOM 1201 N N . ASN B 2 48 ? -6.039 2.759 2.082 1.00 15.16 303 ASN B N 1
ATOM 1202 C CA A ASN B 2 48 ? -5.042 1.880 1.529 0.50 15.28 303 ASN B CA 1
ATOM 1203 C CA B ASN B 2 48 ? -5.011 1.880 1.576 0.50 16.78 303 ASN B CA 1
ATOM 1204 C C . ASN B 2 48 ? -3.834 2.675 1.015 1.00 15.59 303 ASN B C 1
ATOM 1205 O O . ASN B 2 48 ? -2.732 2.130 0.904 1.00 18.88 303 ASN B O 1
ATOM 1214 N N . ASN B 2 49 ? -4.060 3.939 0.609 1.00 15.34 304 ASN B N 1
ATOM 1215 C CA A ASN B 2 49 ? -3.027 4.741 -0.022 0.70 16.18 304 ASN B CA 1
ATOM 1216 C CA B ASN B 2 49 ? -3.006 4.711 -0.035 0.30 15.47 304 ASN B CA 1
ATOM 1217 C C . ASN B 2 49 ? -2.064 5.291 1.029 1.00 14.71 304 ASN B C 1
ATOM 1218 O O . ASN B 2 49 ? -2.496 5.754 2.059 1.00 14.77 304 ASN B O 1
ATOM 1227 N N . PRO B 2 50 ? -0.722 5.294 0.794 1.00 13.29 305 PRO B N 1
ATOM 1228 C CA . PRO B 2 50 ? 0.218 5.813 1.787 1.00 13.30 305 PRO B CA 1
ATOM 1229 C C . PRO B 2 50 ? -0.012 7.265 2.165 1.00 11.40 305 PRO B C 1
ATOM 1230 O O . PRO B 2 50 ? 0.403 7.689 3.242 1.00 11.79 305 PRO B O 1
ATOM 1234 N N . TRP B 2 51 ? -0.612 8.066 1.270 1.00 12.13 306 TRP B N 1
ATOM 1235 C CA . TRP B 2 51 ? -0.656 9.499 1.520 1.00 11.87 306 TRP B CA 1
ATOM 1236 C C . TRP B 2 51 ? -1.380 9.854 2.807 1.00 10.52 306 TRP B C 1
ATOM 1237 O O . TRP B 2 51 ? -1.073 10.913 3.415 1.00 12.46 306 TRP B O 1
ATOM 1248 N N . HIS B 2 52 ? -2.318 8.988 3.228 1.00 11.34 307 HIS B N 1
ATOM 1249 C CA . HIS B 2 52 ? -3.080 9.222 4.436 1.00 12.79 307 HIS B CA 1
ATOM 1250 C C . HIS B 2 52 ? -2.239 9.187 5.710 1.00 12.21 307 HIS B C 1
ATOM 1251 O O . HIS B 2 52 ? -2.672 9.787 6.722 1.00 13.52 307 HIS B O 1
ATOM 1258 N N . TRP B 2 53 ? -1.105 8.484 5.696 1.00 11.89 308 TRP B N 1
ATOM 1259 C CA . TRP B 2 53 ? -0.476 8.008 6.926 1.00 11.44 308 TRP B CA 1
ATOM 1260 C C . TRP B 2 53 ? 0.806 8.726 7.315 1.00 12.16 308 TRP B C 1
ATOM 1261 O O . TRP B 2 53 ? 1.690 8.901 6.494 1.00 11.55 308 TRP B O 1
ATOM 1272 N N . THR B 2 54 ? 0.902 8.991 8.617 1.00 10.83 309 THR B N 1
ATOM 1273 C CA . THR B 2 54 ? 2.139 9.423 9.260 1.00 12.13 309 THR B CA 1
ATOM 1274 C C . THR B 2 54 ? 2.394 8.570 10.490 1.00 12.45 309 THR B C 1
ATOM 1275 O O . THR B 2 54 ? 1.479 8.159 11.169 1.00 13.89 309 THR B O 1
ATOM 1279 N N . ALA B 2 55 ? 3.684 8.337 10.754 1.00 12.52 310 ALA B N 1
ATOM 1280 C CA . ALA B 2 55 ? 4.147 7.550 11.871 1.00 12.49 310 ALA B CA 1
ATOM 1281 C C . ALA B 2 55 ? 4.869 8.423 12.889 1.00 12.17 310 ALA B C 1
ATOM 1282 O O . ALA B 2 55 ? 5.672 9.297 12.527 1.00 13.14 310 ALA B O 1
ATOM 1284 N N . PHE B 2 56 ? 4.583 8.170 14.160 1.00 11.58 311 PHE B N 1
ATOM 1285 C CA . PHE B 2 56 ? 5.239 8.857 15.254 1.00 12.01 311 PHE B CA 1
ATOM 1286 C C . PHE B 2 56 ? 5.945 7.842 16.128 1.00 11.39 311 PHE B C 1
ATOM 1287 O O . PHE B 2 56 ? 5.332 6.873 16.607 1.00 12.27 311 PHE B O 1
ATOM 1295 N N . ALA B 2 57 ? 7.268 8.029 16.272 1.00 13.84 312 ALA B N 1
ATOM 1296 C CA . ALA B 2 57 ? 8.129 7.130 17.026 1.00 13.76 312 ALA B CA 1
ATOM 1297 C C . ALA B 2 57 ? 8.782 7.878 18.184 1.00 13.18 312 ALA B C 1
ATOM 1298 O O . ALA B 2 57 ? 9.020 9.089 18.094 1.00 14.53 312 ALA B O 1
ATOM 1300 N N . GLY B 2 58 ? 9.111 7.141 19.239 1.00 13.51 313 GLY B N 1
ATOM 1301 C CA . GLY B 2 58 ? 9.877 7.684 20.359 1.00 13.35 313 GLY B CA 1
ATOM 1302 C C . GLY B 2 58 ? 9.114 8.648 21.237 1.00 15.88 313 GLY B C 1
ATOM 1303 O O . GLY B 2 58 ? 9.740 9.294 22.107 1.00 16.99 313 GLY B O 1
ATOM 1304 N N . ILE B 2 59 ? 7.779 8.703 21.068 1.00 13.25 314 ILE B N 1
ATOM 1305 C CA . ILE B 2 59 ? 6.951 9.672 21.781 1.00 14.72 314 ILE B CA 1
ATOM 1306 C C . ILE B 2 59 ? 5.826 8.917 22.505 1.00 13.44 314 ILE B C 1
ATOM 1307 O O . ILE B 2 59 ? 5.069 8.153 21.925 1.00 15.21 314 ILE B O 1
ATOM 1312 N N . LEU B 2 60 ? 5.722 9.103 23.822 1.00 13.39 315 LEU B N 1
ATOM 1313 C CA . LEU B 2 60 ? 4.756 8.365 24.628 1.00 12.45 315 LEU B CA 1
ATOM 1314 C C . LEU B 2 60 ? 3.359 8.955 24.578 1.00 12.83 315 LEU B C 1
ATOM 1315 O O . LEU B 2 60 ? 2.428 8.219 24.879 1.00 12.88 315 LEU B O 1
ATOM 1320 N N . ARG B 2 61 ? 3.227 10.289 24.456 1.00 15.38 316 ARG B N 1
ATOM 1321 C CA . ARG B 2 61 ? 1.958 10.971 24.661 1.00 14.34 316 ARG B CA 1
ATOM 1322 C C . ARG B 2 61 ? 1.449 11.525 23.332 1.00 14.39 316 ARG B C 1
ATOM 1323 O O . ARG B 2 61 ? 2.166 12.198 22.619 1.00 15.82 316 ARG B O 1
ATOM 1331 N N . GLN B 2 62 ? 0.169 11.286 23.022 1.00 14.63 317 GLN B N 1
ATOM 1332 C CA . GLN B 2 62 ? -0.431 11.760 21.783 1.00 15.54 317 GLN B CA 1
ATOM 1333 C C . GLN B 2 62 ? -0.332 13.289 21.678 1.00 17.99 317 GLN B C 1
ATOM 1334 O O . GLN B 2 62 ? -0.177 13.820 20.591 1.00 18.11 317 GLN B O 1
ATOM 1340 N N . SER B 2 63 ? -0.466 14.004 22.800 1.00 19.58 318 SER B N 1
ATOM 1341 C CA . SER B 2 63 ? -0.476 15.453 22.746 1.00 21.47 318 SER B CA 1
ATOM 1342 C C . SER B 2 63 ? 0.912 16.000 22.417 1.00 21.66 318 SER B C 1
ATOM 1343 O O . SER B 2 63 ? 1.057 17.200 22.177 1.00 21.78 318 SER B O 1
ATOM 1346 N N . PHE B 2 64 ? 1.962 15.170 22.458 1.00 19.16 319 PHE B N 1
ATOM 1347 C CA . PHE B 2 64 ? 3.294 15.584 22.021 1.00 21.52 319 PHE B CA 1
ATOM 1348 C C . PHE B 2 64 ? 3.643 15.103 20.604 1.00 19.41 319 PHE B C 1
ATOM 1349 O O . PHE B 2 64 ? 4.796 15.185 20.198 1.00 21.98 319 PHE B O 1
ATOM 1357 N N . MET B 2 65 ? 2.659 14.613 19.848 1.00 18.03 320 MET B N 1
ATOM 1358 C CA . MET B 2 65 ? 2.827 14.232 18.448 1.00 17.29 320 MET B CA 1
ATOM 1359 C C . MET B 2 65 ? 2.245 15.345 17.573 1.00 20.68 320 MET B C 1
ATOM 1360 O O . MET B 2 65 ? 1.042 15.441 17.347 1.00 24.49 320 MET B O 1
ATOM 1365 N N . PHE B 2 66 ? 3.146 16.246 17.194 1.00 23.99 321 PHE B N 1
ATOM 1366 C CA . PHE B 2 66 ? 2.767 17.516 16.603 1.00 27.81 321 PHE B CA 1
ATOM 1367 C C . PHE B 2 66 ? 2.522 17.380 15.104 1.00 31.43 321 PHE B C 1
ATOM 1368 O O . PHE B 2 66 ? 3.259 16.708 14.386 1.00 31.74 321 PHE B O 1
ATOM 1376 N N . TYR B 2 67 ? 1.448 18.033 14.655 1.00 39.10 322 TYR B N 1
ATOM 1377 C CA . TYR B 2 67 ? 1.112 18.136 13.240 1.00 45.15 322 TYR B CA 1
ATOM 1378 C C . TYR B 2 67 ? 2.353 18.582 12.478 1.00 40.94 322 TYR B C 1
ATOM 1379 O O . TYR B 2 67 ? 3.004 19.554 12.867 1.00 40.30 322 TYR B O 1
ATOM 1388 N N . GLY B 2 68 ? 2.717 17.831 11.437 1.00 36.99 323 GLY B N 1
ATOM 1389 C CA . GLY B 2 68 ? 3.902 18.144 10.658 1.00 33.82 323 GLY B CA 1
ATOM 1390 C C . GLY B 2 68 ? 5.199 17.475 11.136 1.00 34.59 323 GLY B C 1
ATOM 1391 O O . GLY B 2 68 ? 6.167 17.517 10.392 1.00 39.20 323 GLY B O 1
ATOM 1392 N N . ALA B 2 69 ? 5.271 16.878 12.345 1.00 28.96 324 ALA B N 1
ATOM 1393 C CA . ALA B 2 69 ? 6.519 16.248 12.793 1.00 26.50 324 ALA B CA 1
ATOM 1394 C C . ALA B 2 69 ? 6.464 14.714 12.655 1.00 25.39 324 ALA B C 1
ATOM 1395 O O . ALA B 2 69 ? 7.333 14.009 13.138 1.00 30.37 324 ALA B O 1
ATOM 1397 N N . GLY B 2 70 ? 5.405 14.196 12.069 1.00 25.19 325 GLY B N 1
ATOM 1398 C CA . GLY B 2 70 ? 5.375 12.757 11.861 1.00 22.21 325 GLY B CA 1
ATOM 1399 C C . GLY B 2 70 ? 6.243 12.391 10.656 1.00 23.58 325 GLY B C 1
ATOM 1400 O O . GLY B 2 70 ? 6.571 13.254 9.827 1.00 26.87 325 GLY B O 1
ATOM 1401 N N . TYR B 2 71 ? 6.562 11.109 10.540 1.00 14.28 326 TYR B N 1
ATOM 1402 C CA . TYR B 2 71 ? 7.199 10.553 9.359 1.00 13.68 326 TYR B CA 1
ATOM 1403 C C . TYR B 2 71 ? 6.125 10.143 8.350 1.00 13.98 326 TYR B C 1
ATOM 1404 O O . TYR B 2 71 ? 5.301 9.241 8.591 1.00 14.35 326 TYR B O 1
ATOM 1413 N N . GLN B 2 72 ? 6.182 10.740 7.160 1.00 12.68 327 GLN B N 1
ATOM 1414 C CA . GLN B 2 72 ? 5.264 10.371 6.100 1.00 11.81 327 GLN B CA 1
ATOM 1415 C C . GLN B 2 72 ? 5.545 8.953 5.587 1.00 10.97 327 GLN B C 1
ATOM 1416 O O . GLN B 2 72 ? 6.673 8.574 5.278 1.00 12.18 327 GLN B O 1
ATOM 1422 N N . VAL B 2 73 ? 4.475 8.183 5.445 1.00 11.28 328 VAL B N 1
ATOM 1423 C CA . VAL B 2 73 ? 4.504 6.851 4.870 1.00 11.49 328 VAL B CA 1
ATOM 1424 C C . VAL B 2 73 ? 4.488 6.970 3.353 1.00 12.08 328 VAL B C 1
ATOM 1425 O O . VAL B 2 73 ? 3.712 7.741 2.776 1.00 11.19 328 VAL B O 1
ATOM 1429 N N . GLU B 2 74 ? 5.414 6.235 2.729 1.00 12.69 329 GLU B N 1
ATOM 1430 C CA . GLU B 2 74 ? 5.599 6.222 1.273 1.00 13.04 329 GLU B CA 1
ATOM 1431 C C . GLU B 2 74 ? 4.939 5.031 0.590 1.00 13.77 329 GLU B C 1
ATOM 1432 O O . GLU B 2 74 ? 4.554 5.144 -0.580 1.00 13.82 329 GLU B O 1
ATOM 1438 N N . LYS B 2 75 ? 4.846 3.868 1.273 1.00 13.52 330 LYS B N 1
ATOM 1439 C CA A LYS B 2 75 ? 4.309 2.665 0.659 0.60 14.57 330 LYS B CA 1
ATOM 1440 C CA B LYS B 2 75 ? 4.313 2.669 0.661 0.40 13.78 330 LYS B CA 1
ATOM 1441 C C . LYS B 2 75 ? 3.541 1.872 1.713 1.00 13.48 330 LYS B C 1
ATOM 1442 O O . LYS B 2 75 ? 3.944 1.870 2.884 1.00 12.88 330 LYS B O 1
ATOM 1453 N N . VAL B 2 76 ? 2.417 1.310 1.271 1.00 12.92 331 VAL B N 1
ATOM 1454 C CA . VAL B 2 76 ? 1.584 0.396 2.054 1.00 12.40 331 VAL B CA 1
ATOM 1455 C C . VAL B 2 76 ? 1.478 -0.896 1.266 1.00 13.04 331 VAL B C 1
ATOM 1456 O O . VAL B 2 76 ? 1.049 -0.857 0.100 1.00 14.81 331 VAL B O 1
ATOM 1460 N N . ILE B 2 77 ? 1.727 -2.032 1.924 1.00 12.16 332 ILE B N 1
ATOM 1461 C CA . ILE B 2 77 ? 1.623 -3.340 1.279 1.00 13.08 332 ILE B CA 1
ATOM 1462 C C . ILE B 2 77 ? 0.814 -4.239 2.215 1.00 12.41 332 ILE B C 1
ATOM 1463 O O . ILE B 2 77 ? 1.252 -4.512 3.329 1.00 14.00 332 ILE B O 1
ATOM 1468 N N . SER B 2 78 ? -0.361 -4.655 1.759 1.00 12.94 333 SER B N 1
ATOM 1469 C CA A SER B 2 78 ? -1.203 -5.565 2.529 0.50 13.40 333 SER B CA 1
ATOM 1470 C CA B SER B 2 78 ? -1.205 -5.548 2.516 0.50 13.28 333 SER B CA 1
ATOM 1471 C C . SER B 2 78 ? -0.909 -6.994 2.091 1.00 12.73 333 SER B C 1
ATOM 1472 O O . SER B 2 78 ? -0.669 -7.261 0.909 1.00 14.13 333 SER B O 1
ATOM 1477 N N . HIS B 2 79 ? -0.994 -7.953 3.025 1.00 12.05 334 HIS B N 1
ATOM 1478 C CA . HIS B 2 79 ? -0.758 -9.338 2.688 1.00 12.30 334 HIS B CA 1
ATOM 1479 C C . HIS B 2 79 ? -1.726 -9.770 1.577 1.00 12.04 334 HIS B C 1
ATOM 1480 O O . HIS B 2 79 ? -2.944 -9.543 1.675 1.00 12.02 334 HIS B O 1
ATOM 1487 N N . PRO B 2 80 ? -1.228 -10.461 0.535 1.00 11.33 335 PRO B N 1
ATOM 1488 C CA . PRO B 2 80 ? -2.092 -10.885 -0.566 1.00 12.79 335 PRO B CA 1
ATOM 1489 C C . PRO B 2 80 ? -3.255 -11.770 -0.163 1.00 12.00 335 PRO B C 1
ATOM 1490 O O . PRO B 2 80 ? -4.262 -11.758 -0.856 1.00 12.89 335 PRO B O 1
ATOM 1494 N N . ASN B 2 81 ? -3.104 -12.547 0.919 1.00 11.65 336 ASN B N 1
ATOM 1495 C CA . ASN B 2 81 ? -4.136 -13.450 1.387 1.00 12.33 336 ASN B CA 1
ATOM 1496 C C . ASN B 2 81 ? -4.958 -12.883 2.559 1.00 11.11 336 ASN B C 1
ATOM 1497 O O . ASN B 2 81 ? -5.787 -13.594 3.143 1.00 11.91 336 ASN B O 1
ATOM 1502 N N . TYR B 2 82 ? -4.846 -11.580 2.839 1.00 11.47 337 TYR B N 1
ATOM 1503 C CA . TYR B 2 82 ? -5.736 -10.989 3.824 1.00 11.02 337 TYR B CA 1
ATOM 1504 C C . TYR B 2 82 ? -7.195 -11.129 3.443 1.00 13.43 337 TYR B C 1
ATOM 1505 O O . TYR B 2 82 ? -7.548 -10.846 2.285 1.00 13.52 337 TYR B O 1
ATOM 1514 N N . ASP B 2 83 ? -8.013 -11.525 4.408 1.00 12.90 338 ASP B N 1
ATOM 1515 C CA . ASP B 2 83 ? -9.433 -11.726 4.200 1.00 15.26 338 ASP B CA 1
ATOM 1516 C C . ASP B 2 83 ? -10.161 -10.876 5.232 1.00 16.17 338 ASP B C 1
ATOM 1517 O O . ASP B 2 83 ? -10.022 -11.127 6.418 1.00 17.97 338 ASP B O 1
ATOM 1522 N N . SER B 2 84 ? -10.859 -9.826 4.785 1.00 16.64 339 SER B N 1
ATOM 1523 C CA A SER B 2 84 ? -11.401 -8.857 5.734 0.50 17.98 339 SER B CA 1
ATOM 1524 C CA B SER B 2 84 ? -11.466 -8.840 5.667 0.50 17.95 339 SER B CA 1
ATOM 1525 C C . SER B 2 84 ? -12.534 -9.465 6.557 1.00 19.71 339 SER B C 1
ATOM 1526 O O . SER B 2 84 ? -12.741 -9.027 7.670 1.00 21.74 339 SER B O 1
ATOM 1531 N N . LYS B 2 85 ? -13.232 -10.459 6.006 1.00 19.43 340 LYS B N 1
ATOM 1532 C CA . LYS B 2 85 ? -14.371 -11.036 6.709 1.00 23.77 340 LYS B CA 1
ATOM 1533 C C . LYS B 2 85 ? -13.880 -11.760 7.962 1.00 24.83 340 LYS B C 1
ATOM 1534 O O . LYS B 2 85 ? -14.410 -11.526 9.056 1.00 28.97 340 LYS B O 1
ATOM 1538 N N . THR B 2 86 ? -12.870 -12.617 7.771 1.00 21.23 341 THR B N 1
ATOM 1539 C CA . THR B 2 86 ? -12.323 -13.494 8.823 1.00 21.15 341 THR B CA 1
ATOM 1540 C C . THR B 2 86 ? -11.125 -12.865 9.541 1.00 21.09 341 THR B C 1
ATOM 1541 O O . THR B 2 86 ? -10.693 -13.358 10.587 1.00 22.41 341 THR B O 1
ATOM 1545 N N . LYS B 2 87 ? -10.565 -11.797 8.961 1.00 17.83 342 LYS B N 1
ATOM 1546 C CA A LYS B 2 87 ? -9.328 -11.185 9.428 0.60 19.26 342 LYS B CA 1
ATOM 1547 C CA B LYS B 2 87 ? -9.326 -11.168 9.405 0.40 18.04 342 LYS B CA 1
ATOM 1548 C C . LYS B 2 87 ? -8.155 -12.144 9.318 1.00 16.24 342 LYS B C 1
ATOM 1549 O O . LYS B 2 87 ? -7.116 -11.958 9.950 1.00 15.73 342 LYS B O 1
ATOM 1560 N N . ASN B 2 88 ? -8.255 -13.174 8.491 1.00 14.62 343 ASN B N 1
ATOM 1561 C CA . ASN B 2 88 ? -7.122 -14.057 8.331 1.00 14.39 343 ASN B CA 1
ATOM 1562 C C . ASN B 2 88 ? -6.006 -13.325 7.594 1.00 13.38 343 ASN B C 1
ATOM 1563 O O . ASN B 2 88 ? -6.276 -12.560 6.656 1.00 15.34 343 ASN B O 1
ATOM 1568 N N . ASN B 2 89 ? -4.773 -13.626 7.956 1.00 11.71 344 ASN B N 1
ATOM 1569 C CA . ASN B 2 89 ? -3.582 -13.026 7.345 1.00 14.22 344 ASN B CA 1
ATOM 1570 C C . ASN B 2 89 ? -3.602 -11.510 7.481 1.00 11.61 344 ASN B C 1
ATOM 1571 O O . ASN B 2 89 ? -3.279 -10.771 6.525 1.00 13.26 344 ASN B O 1
ATOM 1576 N N . ASP B 2 90 ? -3.842 -11.063 8.710 1.00 12.11 345 ASP B N 1
ATOM 1577 C CA . ASP B 2 90 ? -3.990 -9.651 9.001 1.00 12.28 345 ASP B CA 1
ATOM 1578 C C . ASP B 2 90 ? -2.645 -9.008 9.300 1.00 12.67 345 ASP B C 1
ATOM 1579 O O . ASP B 2 90 ? -2.310 -8.710 10.470 1.00 13.81 345 ASP B O 1
ATOM 1584 N N . ILE B 2 91 ? -1.893 -8.690 8.240 1.00 12.10 346 ILE B N 1
ATOM 1585 C CA . ILE B 2 91 ? -0.583 -8.114 8.358 1.00 12.35 346 ILE B CA 1
ATOM 1586 C C . ILE B 2 91 ? -0.371 -7.222 7.142 1.00 12.41 346 ILE B C 1
ATOM 1587 O O . ILE B 2 91 ? -0.859 -7.493 6.032 1.00 11.07 346 ILE B O 1
ATOM 1592 N N . ALA B 2 92 ? 0.316 -6.118 7.396 1.00 11.82 347 ALA B N 1
ATOM 1593 C CA . ALA B 2 92 ? 0.654 -5.148 6.360 1.00 12.43 347 ALA B CA 1
ATOM 1594 C C . ALA B 2 92 ? 2.029 -4.589 6.668 1.00 11.55 347 ALA B C 1
ATOM 1595 O O . ALA B 2 92 ? 2.489 -4.637 7.819 1.00 12.04 347 ALA B O 1
ATOM 1597 N N . LEU B 2 93 ? 2.688 -3.988 5.671 1.00 11.08 348 LEU B N 1
ATOM 1598 C CA . LEU B 2 93 ? 3.906 -3.259 5.898 1.00 11.72 348 LEU B CA 1
ATOM 1599 C C . LEU B 2 93 ? 3.721 -1.819 5.457 1.00 10.91 348 LEU B C 1
ATOM 1600 O O . LEU B 2 93 ? 2.977 -1.556 4.494 1.00 11.22 348 LEU B O 1
ATOM 1605 N N . MET B 2 94 ? 4.343 -0.924 6.211 1.00 10.64 349 MET B N 1
ATOM 1606 C CA . MET B 2 94 ? 4.479 0.462 5.779 1.00 11.18 349 MET B CA 1
ATOM 1607 C C . MET B 2 94 ? 5.954 0.797 5.635 1.00 11.69 349 MET B C 1
ATOM 1608 O O . MET B 2 94 ? 6.761 0.485 6.513 1.00 11.49 349 MET B O 1
ATOM 1613 N N . LYS B 2 95 ? 6.284 1.505 4.531 1.00 11.78 350 LYS B N 1
ATOM 1614 C CA . LYS B 2 95 ? 7.631 1.985 4.330 1.00 12.73 350 LYS B CA 1
ATOM 1615 C C . LYS B 2 95 ? 7.613 3.505 4.468 1.00 12.40 350 LYS B C 1
ATOM 1616 O O . LYS B 2 95 ? 6.723 4.149 3.934 1.00 13.21 350 LYS B O 1
ATOM 1622 N N . LEU B 2 96 ? 8.522 4.031 5.298 1.00 11.48 351 LEU B N 1
ATOM 1623 C CA . LEU B 2 96 ? 8.655 5.472 5.487 1.00 12.37 351 LEU B CA 1
ATOM 1624 C C . LEU B 2 96 ? 9.434 6.100 4.326 1.00 13.78 351 LEU B C 1
ATOM 1625 O O . LEU B 2 96 ? 10.391 5.535 3.784 1.00 14.20 351 LEU B O 1
ATOM 1630 N N . GLN B 2 97 ? 9.055 7.344 4.008 1.00 14.39 352 GLN B N 1
ATOM 1631 C CA A GLN B 2 97 ? 9.761 8.129 3.005 0.70 15.39 352 GLN B CA 1
ATOM 1632 C CA B GLN B 2 97 ? 9.747 8.116 2.982 0.30 16.00 352 GLN B CA 1
ATOM 1633 C C . GLN B 2 97 ? 11.185 8.432 3.436 1.00 16.23 352 GLN B C 1
ATOM 1634 O O . GLN B 2 97 ? 12.093 8.440 2.613 1.00 19.29 352 GLN B O 1
ATOM 1645 N N . LYS B 2 98 ? 11.381 8.719 4.717 1.00 16.71 353 LYS B N 1
ATOM 1646 C CA . LYS B 2 98 ? 12.689 9.035 5.262 1.00 20.07 353 LYS B CA 1
ATOM 1647 C C . LYS B 2 98 ? 12.982 8.082 6.409 1.00 17.49 353 LYS B C 1
ATOM 1648 O O . LYS B 2 98 ? 12.111 7.799 7.232 1.00 18.71 353 LYS B O 1
ATOM 1654 N N . PRO B 2 99 ? 14.191 7.520 6.477 1.00 17.54 354 PRO B N 1
ATOM 1655 C CA . PRO B 2 99 ? 14.506 6.589 7.560 1.00 18.60 354 PRO B CA 1
ATOM 1656 C C . PRO B 2 99 ? 14.534 7.231 8.932 1.00 17.93 354 PRO B C 1
ATOM 1657 O O . PRO B 2 99 ? 14.896 8.382 9.113 1.00 19.35 354 PRO B O 1
ATOM 1661 N N . LEU B 2 100 ? 14.083 6.470 9.932 1.00 17.41 355 LEU B N 1
ATOM 1662 C CA . LEU B 2 100 ? 14.120 6.910 11.311 1.00 17.70 355 LEU B CA 1
ATOM 1663 C C . LEU B 2 100 ? 15.559 6.953 11.802 1.00 19.12 355 LEU B C 1
ATOM 1664 O O . LEU B 2 100 ? 16.399 6.253 11.278 1.00 19.26 355 LEU B O 1
ATOM 1669 N N . THR B 2 101 ? 15.774 7.819 12.788 1.00 20.94 356 THR B N 1
ATOM 1670 C CA . THR B 2 101 ? 17.023 7.943 13.529 1.00 23.33 356 THR B CA 1
ATOM 1671 C C . THR B 2 101 ? 16.903 7.151 14.813 1.00 20.47 356 THR B C 1
ATOM 1672 O O . THR B 2 101 ? 16.160 7.530 15.711 1.00 25.64 356 THR B O 1
ATOM 1676 N N . PHE B 2 102 ? 17.607 6.029 14.893 1.00 21.90 357 PHE B N 1
ATOM 1677 C CA . PHE B 2 102 ? 17.566 5.204 16.079 1.00 18.83 357 PHE B CA 1
ATOM 1678 C C . PHE B 2 102 ? 18.404 5.824 17.198 1.00 22.73 357 PHE B C 1
ATOM 1679 O O . PHE B 2 102 ? 19.438 6.462 16.964 1.00 22.71 357 PHE B O 1
ATOM 1687 N N . ASN B 2 103 ? 17.905 5.651 18.414 1.00 20.73 358 ASN B N 1
ATOM 1688 C CA . ASN B 2 103 ? 18.492 6.237 19.611 1.00 21.59 358 ASN B CA 1
ATOM 1689 C C . ASN B 2 103 ? 17.935 5.415 20.768 1.00 23.44 358 ASN B C 1
ATOM 1690 O O . ASN B 2 103 ? 17.383 4.333 20.544 1.00 22.59 358 ASN B O 1
ATOM 1695 N N . ASP B 2 104 ? 18.000 5.938 22.002 1.00 23.05 359 ASP B N 1
ATOM 1696 C CA . ASP B 2 104 ? 17.560 5.190 23.161 1.00 25.47 359 ASP B CA 1
ATOM 1697 C C . ASP B 2 104 ? 16.043 4.979 23.162 1.00 21.23 359 ASP B C 1
ATOM 1698 O O . ASP B 2 104 ? 15.558 4.058 23.807 1.00 23.81 359 ASP B O 1
ATOM 1703 N N . LEU B 2 105 ? 15.299 5.827 22.436 1.00 18.55 360 LEU B N 1
ATOM 1704 C CA . LEU B 2 105 ? 13.836 5.833 22.473 1.00 17.60 360 LEU B CA 1
ATOM 1705 C C . LEU B 2 105 ? 13.220 5.231 21.202 1.00 16.19 360 LEU B C 1
ATOM 1706 O O . LEU B 2 105 ? 12.008 5.052 21.148 1.00 16.48 360 LEU B O 1
ATOM 1711 N N . VAL B 2 106 ? 14.017 5.021 20.158 1.00 14.87 361 VAL B N 1
ATOM 1712 C CA . VAL B 2 106 ? 13.526 4.546 18.854 1.00 14.23 361 VAL B CA 1
ATOM 1713 C C . VAL B 2 106 ? 14.501 3.488 18.381 1.00 15.04 361 VAL B C 1
ATOM 1714 O O . VAL B 2 106 ? 15.654 3.794 18.059 1.00 15.34 361 VAL B O 1
ATOM 1718 N N . LYS B 2 107 ? 14.025 2.244 18.313 1.00 14.53 362 LYS B N 1
ATOM 1719 C CA A LYS B 2 107 ? 14.872 1.172 17.833 0.60 16.24 362 LYS B CA 1
ATOM 1720 C CA B LYS B 2 107 ? 14.865 1.081 18.060 0.40 15.54 362 LYS B CA 1
ATOM 1721 C C . LYS B 2 107 ? 13.977 0.017 17.419 1.00 14.10 362 LYS B C 1
ATOM 1722 O O . LYS B 2 107 ? 12.805 -0.053 17.801 1.00 13.95 362 LYS B O 1
ATOM 1733 N N . PRO B 2 108 ? 14.487 -0.917 16.603 1.00 13.93 363 PRO B N 1
ATOM 1734 C CA . PRO B 2 108 ? 13.656 -2.010 16.086 1.00 13.56 363 PRO B CA 1
ATOM 1735 C C . PRO B 2 108 ? 13.511 -3.231 16.992 1.00 12.71 363 PRO B C 1
ATOM 1736 O O . PRO B 2 108 ? 14.346 -3.457 17.858 1.00 13.09 363 PRO B O 1
ATOM 1740 N N . VAL B 2 109 ? 12.407 -3.932 16.793 1.00 11.83 364 VAL B N 1
ATOM 1741 C CA . VAL B 2 109 ? 12.162 -5.220 17.397 1.00 10.63 364 VAL B CA 1
ATOM 1742 C C . VAL B 2 109 ? 12.635 -6.268 16.378 1.00 11.07 364 VAL B C 1
ATOM 1743 O O . VAL B 2 109 ? 12.615 -6.011 15.184 1.00 12.28 364 VAL B O 1
ATOM 1747 N N . CYS B 2 110 ? 13.068 -7.424 16.851 1.00 11.25 365 CYS B N 1
ATOM 1748 C CA A CYS B 2 110 ? 13.522 -8.455 15.929 0.80 12.56 365 CYS B CA 1
ATOM 1749 C CA B CYS B 2 110 ? 13.520 -8.505 15.995 0.20 12.45 365 CYS B CA 1
ATOM 1750 C C . CYS B 2 110 ? 12.339 -9.242 15.350 1.00 11.76 365 CYS B C 1
ATOM 1751 O O . CYS B 2 110 ? 11.374 -9.597 16.024 1.00 12.07 365 CYS B O 1
ATOM 1756 N N . LEU B 2 111 ? 12.406 -9.523 14.041 1.00 11.82 366 LEU B N 1
ATOM 1757 C CA . LEU B 2 111 ? 11.473 -10.443 13.427 1.00 11.70 366 LEU B CA 1
ATOM 1758 C C . LEU B 2 111 ? 11.701 -11.830 14.030 1.00 12.63 366 LEU B C 1
ATOM 1759 O O . LEU B 2 111 ? 12.837 -12.212 14.331 1.00 13.29 366 LEU B O 1
ATOM 1764 N N . PRO B 2 112 ? 10.642 -12.613 14.223 1.00 12.44 367 PRO B N 1
ATOM 1765 C CA . PRO B 2 112 ? 10.757 -13.947 14.822 1.00 13.73 367 PRO B CA 1
ATOM 1766 C C . PRO B 2 112 ? 11.298 -14.929 13.795 1.00 14.31 367 PRO B C 1
ATOM 1767 O O . PRO B 2 112 ? 10.979 -14.854 12.609 1.00 17.79 367 PRO B O 1
ATOM 1771 N N . ASN B 2 113 ? 12.193 -15.774 14.265 1.00 14.55 368 ASN B N 1
ATOM 1772 C CA . ASN B 2 113 ? 12.745 -16.845 13.454 1.00 15.53 368 ASN B CA 1
ATOM 1773 C C . ASN B 2 113 ? 11.894 -18.107 13.623 1.00 19.41 368 ASN B C 1
ATOM 1774 O O . ASN B 2 113 ? 11.308 -18.326 14.705 1.00 20.75 368 ASN B O 1
ATOM 1779 N N . PRO B 2 114 ? 11.791 -18.987 12.599 1.00 19.71 369 PRO B N 1
ATOM 1780 C CA . PRO B 2 114 ? 11.313 -20.356 12.844 1.00 21.17 369 PRO B CA 1
ATOM 1781 C C . PRO B 2 114 ? 12.089 -20.942 14.015 1.00 20.10 369 PRO B C 1
ATOM 1782 O O . PRO B 2 114 ? 13.243 -20.595 14.286 1.00 20.92 369 PRO B O 1
ATOM 1786 N N . GLY B 2 115 ? 11.502 -21.912 14.732 1.00 19.89 370 GLY B N 1
ATOM 1787 C CA . GLY B 2 115 ? 12.242 -22.577 15.792 1.00 19.44 370 GLY B CA 1
ATOM 1788 C C . GLY B 2 115 ? 12.503 -21.774 17.066 1.00 18.16 370 GLY B C 1
ATOM 1789 O O . GLY B 2 115 ? 13.478 -22.042 17.763 1.00 20.62 370 GLY B O 1
ATOM 1790 N N . MET B 2 116 ? 11.614 -20.805 17.390 1.00 21.79 371 MET B N 1
ATOM 1791 C CA . MET B 2 116 ? 11.733 -20.025 18.619 1.00 22.00 371 MET B CA 1
ATOM 1792 C C . MET B 2 116 ? 11.493 -20.903 19.858 1.00 21.18 371 MET B C 1
ATOM 1793 O O . MET B 2 116 ? 12.039 -20.635 20.922 1.00 22.66 371 MET B O 1
ATOM 1798 N N . MET B 2 117 ? 10.686 -21.978 19.678 1.00 23.24 372 MET B N 1
ATOM 1799 C CA A MET B 2 117 ? 10.414 -22.942 20.745 0.70 25.44 372 MET B CA 1
ATOM 1800 C CA B MET B 2 117 ? 10.352 -22.941 20.718 0.30 21.74 372 MET B CA 1
ATOM 1801 C C . MET B 2 117 ? 9.774 -22.201 21.928 1.00 21.38 372 MET B C 1
ATOM 1802 O O . MET B 2 117 ? 10.173 -22.393 23.057 1.00 20.96 372 MET B O 1
ATOM 1811 N N . LEU B 2 118 ? 8.789 -21.331 21.667 1.00 19.24 373 LEU B N 1
ATOM 1812 C CA . LEU B 2 118 ? 8.185 -20.616 22.779 1.00 19.25 373 LEU B CA 1
ATOM 1813 C C . LEU B 2 118 ? 7.388 -21.601 23.633 1.00 18.32 373 LEU B C 1
ATOM 1814 O O . LEU B 2 118 ? 6.925 -22.638 23.123 1.00 19.69 373 LEU B O 1
ATOM 1819 N N . GLN B 2 119 ? 7.187 -21.219 24.895 1.00 16.98 374 GLN B N 1
ATOM 1820 C CA . GLN B 2 119 ? 6.343 -22.022 25.782 1.00 18.28 374 GLN B CA 1
ATOM 1821 C C . GLN B 2 119 ? 4.907 -21.930 25.300 1.00 17.69 374 GLN B C 1
ATOM 1822 O O . GLN B 2 119 ? 4.497 -20.947 24.676 1.00 15.87 374 GLN B O 1
ATOM 1828 N N . PRO B 2 120 ? 4.077 -22.957 25.551 1.00 17.19 375 PRO B N 1
ATOM 1829 C CA . PRO B 2 120 ? 2.668 -22.893 25.186 1.00 17.02 375 PRO B CA 1
ATOM 1830 C C . PRO B 2 120 ? 1.961 -21.641 25.711 1.00 15.85 375 PRO B C 1
ATOM 1831 O O . PRO B 2 120 ? 1.086 -21.102 25.039 1.00 16.51 375 PRO B O 1
ATOM 1835 N N . GLU B 2 121 ? 2.344 -21.197 26.907 1.00 16.02 376 GLU B N 1
ATOM 1836 C CA . GLU B 2 121 ? 1.744 -20.003 27.479 1.00 15.92 376 GLU B CA 1
ATOM 1837 C C . GLU B 2 121 ? 2.799 -18.941 27.742 1.00 16.17 376 GLU B C 1
ATOM 1838 O O . GLU B 2 121 ? 2.814 -18.284 28.794 1.00 15.50 376 GLU B O 1
ATOM 1844 N N . GLN B 2 122 ? 3.710 -18.785 26.765 1.00 13.90 377 GLN B N 1
ATOM 1845 C CA . GLN B 2 122 ? 4.792 -17.826 26.840 1.00 15.25 377 GLN B CA 1
ATOM 1846 C C . GLN B 2 122 ? 4.312 -16.460 27.351 1.00 14.78 377 GLN B C 1
ATOM 1847 O O . GLN B 2 122 ? 3.325 -15.934 26.865 1.00 13.64 377 GLN B O 1
ATOM 1853 N N . LEU B 2 123 ? 5.085 -15.880 28.260 1.00 14.14 378 LEU B N 1
ATOM 1854 C CA A LEU B 2 123 ? 4.830 -14.529 28.718 0.60 14.93 378 LEU B CA 1
ATOM 1855 C CA B LEU B 2 123 ? 4.869 -14.525 28.731 0.40 13.45 378 LEU B CA 1
ATOM 1856 C C . LEU B 2 123 ? 5.250 -13.542 27.639 1.00 13.84 378 LEU B C 1
ATOM 1857 O O . LEU B 2 123 ? 6.397 -13.561 27.177 1.00 14.72 378 LEU B O 1
ATOM 1866 N N . CYS B 2 124 ? 4.276 -12.710 27.262 1.00 12.73 379 CYS B N 1
ATOM 1867 C CA . CYS B 2 124 ? 4.417 -11.683 26.246 1.00 12.98 379 CYS B CA 1
ATOM 1868 C C . CYS B 2 124 ? 3.973 -10.330 26.808 1.00 13.07 379 CYS B C 1
ATOM 1869 O O . CYS B 2 124 ? 3.349 -10.244 27.884 1.00 14.29 379 CYS B O 1
ATOM 1872 N N . TRP B 2 125 ? 4.222 -9.264 26.035 1.00 11.96 380 TRP B N 1
ATOM 1873 C CA . TRP B 2 125 ? 3.763 -7.925 26.331 1.00 11.90 380 TRP B CA 1
ATOM 1874 C C . TRP B 2 125 ? 3.054 -7.383 25.087 1.00 12.56 380 TRP B C 1
ATOM 1875 O O . TRP B 2 125 ? 3.476 -7.661 23.952 1.00 10.94 380 TRP B O 1
ATOM 1886 N N . ILE B 2 126 ? 1.991 -6.603 25.327 1.00 12.03 381 ILE B N 1
ATOM 1887 C CA . ILE B 2 126 ? 1.334 -5.804 24.321 1.00 11.97 381 ILE B CA 1
ATOM 1888 C C . ILE B 2 126 ? 1.427 -4.334 24.733 1.00 12.10 381 ILE B C 1
ATOM 1889 O O . ILE B 2 126 ? 1.491 -3.996 25.927 1.00 11.70 381 ILE B O 1
ATOM 1894 N N . SER B 2 127 ? 1.461 -3.437 23.763 1.00 11.09 382 SER B N 1
ATOM 1895 C CA . SER B 2 127 ? 1.529 -2.016 24.026 1.00 11.40 382 SER B CA 1
ATOM 1896 C C . SER B 2 127 ? 0.675 -1.290 22.989 1.00 10.90 382 SER B C 1
ATOM 1897 O O . SER B 2 127 ? 0.409 -1.804 21.894 1.00 11.25 382 SER B O 1
ATOM 1900 N N . GLY B 2 128 ? 0.229 -0.102 23.360 1.00 10.81 383 GLY B N 1
ATOM 1901 C CA . GLY B 2 128 ? -0.457 0.734 22.412 1.00 11.85 383 GLY B CA 1
ATOM 1902 C C . GLY B 2 128 ? -1.205 1.885 23.083 1.00 13.78 383 GLY B C 1
ATOM 1903 O O . GLY B 2 128 ? -1.217 2.000 24.316 1.00 12.38 383 GLY B O 1
ATOM 1904 N N . TRP B 2 129 ? -1.863 2.660 22.236 1.00 11.82 384 TRP B N 1
ATOM 1905 C CA . TRP B 2 129 ? -2.654 3.811 22.646 1.00 12.79 384 TRP B CA 1
ATOM 1906 C C . TRP B 2 129 ? -4.127 3.490 22.502 1.00 12.81 384 TRP B C 1
ATOM 1907 O O . TRP B 2 129 ? -4.937 4.406 22.442 1.00 13.67 384 TRP B O 1
ATOM 1918 N N . GLY B 2 130 ? -4.502 2.211 22.418 1.00 13.92 385 GLY B N 1
ATOM 1919 C CA . GLY B 2 130 ? -5.910 1.848 22.418 1.00 13.21 385 GLY B CA 1
ATOM 1920 C C . GLY B 2 130 ? -6.671 2.327 23.644 1.00 14.48 385 GLY B C 1
ATOM 1921 O O . GLY B 2 130 ? -6.073 2.662 24.685 1.00 14.67 385 GLY B O 1
ATOM 1922 N N . ALA B 2 131 ? -7.992 2.154 23.524 1.00 16.37 386 ALA B N 1
ATOM 1923 C CA . ALA B 2 131 ? -8.907 2.392 24.622 1.00 17.10 386 ALA B CA 1
ATOM 1924 C C . ALA B 2 131 ? -8.507 1.558 25.836 1.00 17.15 386 ALA B C 1
ATOM 1925 O O . ALA B 2 131 ? -7.983 0.441 25.680 1.00 16.42 386 ALA B O 1
ATOM 1927 N N . THR B 2 132 ? -8.733 2.130 27.013 1.00 18.41 387 THR B N 1
ATOM 1928 C CA . THR B 2 132 ? -8.468 1.434 28.275 1.00 19.14 387 THR B CA 1
ATOM 1929 C C . THR B 2 132 ? -9.734 0.784 28.860 1.00 20.78 387 THR B C 1
ATOM 1930 O O . THR B 2 132 ? -9.683 0.145 29.921 1.00 21.51 387 THR B O 1
ATOM 1934 N N . GLU B 2 133 ? -10.838 0.841 28.113 1.00 19.02 388 GLU B N 1
ATOM 1935 C CA . GLU B 2 133 ? -12.085 0.161 28.413 1.00 23.29 388 GLU B CA 1
ATOM 1936 C C . GLU B 2 133 ? -12.863 -0.013 27.111 1.00 21.92 388 GLU B C 1
ATOM 1937 O O . GLU B 2 133 ? -12.719 0.790 26.182 1.00 21.27 388 GLU B O 1
ATOM 1940 N N . GLU B 2 134 ? -13.662 -1.066 27.020 1.00 23.52 389 GLU B N 1
ATOM 1941 C CA . GLU B 2 134 ? -14.450 -1.280 25.828 1.00 24.61 389 GLU B CA 1
ATOM 1942 C C . GLU B 2 134 ? -15.292 -0.031 25.551 1.00 26.93 389 GLU B C 1
ATOM 1943 O O . GLU B 2 134 ? -15.834 0.574 26.464 1.00 26.35 389 GLU B O 1
ATOM 1949 N N . LYS B 2 135 ? -15.237 0.421 24.290 1.00 28.25 390 LYS B N 1
ATOM 1950 C CA . LYS B 2 135 ? -15.983 1.565 23.776 1.00 30.05 390 LYS B CA 1
ATOM 1951 C C . LYS B 2 135 ? -15.354 2.894 24.213 1.00 28.65 390 LYS B C 1
ATOM 1952 O O . LYS B 2 135 ? -15.900 3.956 23.942 1.00 31.46 390 LYS B O 1
ATOM 1955 N N . GLY B 2 136 ? -14.166 2.856 24.831 1.00 23.69 391 GLY B N 1
ATOM 1956 C CA . GLY B 2 136 ? -13.465 4.044 25.247 1.00 22.70 391 GLY B CA 1
ATOM 1957 C C . GLY B 2 136 ? -12.767 4.765 24.096 1.00 22.46 391 GLY B C 1
ATOM 1958 O O . GLY B 2 136 ? -12.657 4.247 22.984 1.00 24.59 391 GLY B O 1
ATOM 1959 N N . LYS B 2 137 ? -12.298 5.973 24.427 1.00 21.99 392 LYS B N 1
ATOM 1960 C CA . LYS B 2 137 ? -11.517 6.833 23.561 1.00 22.69 392 LYS B CA 1
ATOM 1961 C C . LYS B 2 137 ? -10.060 6.353 23.559 1.00 20.36 392 LYS B C 1
ATOM 1962 O O . LYS B 2 137 ? -9.585 5.725 24.525 1.00 19.24 392 LYS B O 1
ATOM 1966 N N . THR B 2 138 ? -9.341 6.768 22.521 1.00 18.39 393 THR B N 1
ATOM 1967 C CA . THR B 2 138 ? -7.892 6.585 22.431 1.00 18.49 393 THR B CA 1
ATOM 1968 C C . THR B 2 138 ? -7.211 7.049 23.706 1.00 17.62 393 THR B C 1
ATOM 1969 O O . THR B 2 138 ? -7.570 8.102 24.248 1.00 19.74 393 THR B O 1
ATOM 1973 N N . SER B 2 139 ? -6.220 6.277 24.164 1.00 15.88 394 SER B N 1
ATOM 1974 C CA . SER B 2 139 ? -5.403 6.657 25.304 1.00 16.29 394 SER B CA 1
ATOM 1975 C C . SER B 2 139 ? -4.417 7.748 24.907 1.00 16.11 394 SER B C 1
ATOM 1976 O O . SER B 2 139 ? -3.641 7.605 23.955 1.00 17.30 394 SER B O 1
ATOM 1979 N N . GLU B 2 140 ? -4.355 8.851 25.678 1.00 15.42 395 GLU B N 1
ATOM 1980 C CA A GLU B 2 140 ? -3.351 9.887 25.500 0.70 16.03 395 GLU B CA 1
ATOM 1981 C CA B GLU B 2 140 ? -3.352 9.858 25.418 0.30 14.80 395 GLU B CA 1
ATOM 1982 C C . GLU B 2 140 ? -1.948 9.310 25.696 1.00 16.45 395 GLU B C 1
ATOM 1983 O O . GLU B 2 140 ? -0.987 9.739 25.063 1.00 16.51 395 GLU B O 1
ATOM 1994 N N . VAL B 2 141 ? -1.826 8.359 26.634 1.00 14.69 396 VAL B N 1
ATOM 1995 C CA . VAL B 2 141 ? -0.545 7.806 27.025 1.00 14.26 396 VAL B CA 1
ATOM 1996 C C . VAL B 2 141 ? -0.370 6.383 26.484 1.00 10.99 396 VAL B C 1
ATOM 1997 O O . VAL B 2 141 ? -1.305 5.587 26.408 1.00 13.28 396 VAL B O 1
ATOM 2001 N N . LEU B 2 142 ? 0.870 6.053 26.112 1.00 11.61 397 LEU B N 1
ATOM 2002 C CA . LEU B 2 142 ? 1.135 4.692 25.662 1.00 10.69 397 LEU B CA 1
ATOM 2003 C C . LEU B 2 142 ? 1.026 3.806 26.893 1.00 11.40 397 LEU B C 1
ATOM 2004 O O . LEU B 2 142 ? 1.639 4.114 27.955 1.00 13.21 397 LEU B O 1
ATOM 2009 N N . ASN B 2 143 ? 0.292 2.719 26.770 1.00 12.60 398 ASN B N 1
ATOM 2010 C CA . ASN B 2 143 ? 0.196 1.725 27.837 1.00 12.36 398 ASN B CA 1
ATOM 2011 C C . ASN B 2 143 ? 0.828 0.387 27.394 1.00 14.20 398 ASN B C 1
ATOM 2012 O O . ASN B 2 143 ? 0.947 0.094 26.202 1.00 12.56 398 ASN B O 1
ATOM 2017 N N . ALA B 2 144 ? 1.105 -0.478 28.375 1.00 13.67 399 ALA B N 1
ATOM 2018 C CA . ALA B 2 144 ? 1.580 -1.823 28.096 1.00 12.04 399 ALA B CA 1
ATOM 2019 C C . ALA B 2 144 ? 1.036 -2.767 29.168 1.00 13.63 399 ALA B C 1
ATOM 2020 O O . ALA B 2 144 ? 0.740 -2.377 30.309 1.00 14.81 399 ALA B O 1
ATOM 2022 N N . ALA B 2 145 ? 0.952 -4.030 28.794 1.00 11.74 400 ALA B N 1
ATOM 2023 C CA . ALA B 2 145 ? 0.502 -5.063 29.707 1.00 12.02 400 ALA B CA 1
ATOM 2024 C C . ALA B 2 145 ? 1.175 -6.386 29.362 1.00 13.17 400 ALA B C 1
ATOM 2025 O O . ALA B 2 145 ? 1.429 -6.702 28.196 1.00 13.03 400 ALA B O 1
ATOM 2027 N N . LYS B 2 146 ? 1.348 -7.195 30.415 1.00 13.10 401 LYS B N 1
ATOM 2028 C CA . LYS B 2 146 ? 1.728 -8.608 30.269 1.00 13.43 401 LYS B CA 1
ATOM 2029 C C . LYS B 2 146 ? 0.523 -9.454 29.958 1.00 14.80 401 LYS B C 1
ATOM 2030 O O . LYS B 2 146 ? -0.501 -9.303 30.597 1.00 15.36 401 LYS B O 1
ATOM 2036 N N . VAL B 2 147 ? 0.658 -10.333 28.951 1.00 12.90 402 VAL B N 1
ATOM 2037 C CA . VAL B 2 147 ? -0.357 -11.282 28.554 1.00 13.65 402 VAL B CA 1
ATOM 2038 C C . VAL B 2 147 ? 0.355 -12.622 28.358 1.00 13.97 402 VAL B C 1
ATOM 2039 O O . VAL B 2 147 ? 1.561 -12.636 28.087 1.00 16.28 402 VAL B O 1
ATOM 2043 N N . LEU B 2 148 ? -0.356 -13.725 28.472 1.00 12.71 403 LEU B N 1
ATOM 2044 C CA . LEU B 2 148 ? 0.210 -15.016 28.130 1.00 13.56 403 LEU B CA 1
ATOM 2045 C C . LEU B 2 148 ? -0.351 -15.459 26.790 1.00 12.07 403 LEU B C 1
ATOM 2046 O O . LEU B 2 148 ? -1.529 -15.225 26.504 1.00 12.90 403 LEU B O 1
ATOM 2051 N N . LEU B 2 149 ? 0.458 -16.201 26.021 1.00 13.26 404 LEU B N 1
ATOM 2052 C CA . LEU B 2 149 ? -0.140 -16.913 24.906 1.00 13.76 404 LEU B CA 1
ATOM 2053 C C . LEU B 2 149 ? -1.191 -17.904 25.416 1.00 13.61 404 LEU B C 1
ATOM 2054 O O . LEU B 2 149 ? -1.066 -18.470 26.512 1.00 14.01 404 LEU B O 1
ATOM 2059 N N . ILE B 2 150 ? -2.254 -18.049 24.644 1.00 14.88 405 ILE B N 1
ATOM 2060 C CA . ILE B 2 150 ? -3.298 -19.027 24.890 1.00 14.01 405 ILE B CA 1
ATOM 2061 C C . ILE B 2 150 ? -3.185 -20.057 23.789 1.00 15.89 405 ILE B C 1
ATOM 2062 O O . ILE B 2 150 ? -3.221 -19.722 22.586 1.00 15.45 405 ILE B O 1
ATOM 2067 N N . GLU B 2 151 ? -3.057 -21.310 24.214 1.00 16.57 406 GLU B N 1
ATOM 2068 C CA . GLU B 2 151 ? -2.882 -22.386 23.256 1.00 19.58 406 GLU B CA 1
ATOM 2069 C C . GLU B 2 151 ? -4.021 -22.340 22.248 1.00 18.54 406 GLU B C 1
ATOM 2070 O O . GLU B 2 151 ? -5.176 -22.190 22.609 1.00 17.93 406 GLU B O 1
ATOM 2076 N N . THR B 2 152 ? -3.688 -22.556 20.978 1.00 20.31 407 THR B N 1
ATOM 2077 C CA . THR B 2 152 ? -4.693 -22.479 19.926 1.00 20.87 407 THR B CA 1
ATOM 2078 C C . THR B 2 152 ? -5.850 -23.462 20.167 1.00 22.15 407 THR B C 1
ATOM 2079 O O . THR B 2 152 ? -7.008 -23.143 19.895 1.00 21.60 407 THR B O 1
ATOM 2083 N N . GLN B 2 153 ? -5.585 -24.647 20.698 1.00 22.49 408 GLN B N 1
ATOM 2084 C CA . GLN B 2 153 ? -6.674 -25.586 20.940 1.00 24.35 408 GLN B CA 1
ATOM 2085 C C . GLN B 2 153 ? -7.709 -25.039 21.910 1.00 21.92 408 GLN B C 1
ATOM 2086 O O . GLN B 2 153 ? -8.906 -25.134 21.674 1.00 22.90 408 GLN B O 1
ATOM 2089 N N . ARG B 2 154 ? -7.248 -24.408 23.002 1.00 18.69 409 ARG B N 1
ATOM 2090 C CA . ARG B 2 154 ? -8.109 -23.732 23.937 1.00 20.90 409 ARG B CA 1
ATOM 2091 C C . ARG B 2 154 ? -8.861 -22.584 23.286 1.00 19.56 409 ARG B C 1
ATOM 2092 O O . ARG B 2 154 ? -10.047 -22.384 23.508 1.00 20.37 409 ARG B O 1
ATOM 2100 N N . CYS B 2 155 ? -8.159 -21.743 22.514 1.00 18.05 410 CYS B N 1
ATOM 2101 C CA A CYS B 2 155 ? -8.763 -20.562 21.942 0.60 17.66 410 CYS B CA 1
ATOM 2102 C CA B CYS B 2 155 ? -8.835 -20.554 22.014 0.40 20.23 410 CYS B CA 1
ATOM 2103 C C . CYS B 2 155 ? -9.856 -20.930 20.932 1.00 17.21 410 CYS B C 1
ATOM 2104 O O . CYS B 2 155 ? -10.780 -20.188 20.737 1.00 19.30 410 CYS B O 1
ATOM 2109 N N . ASN B 2 156 ? -9.714 -22.103 20.314 1.00 18.11 411 ASN B N 1
ATOM 2110 C CA . ASN B 2 156 ? -10.645 -22.597 19.301 1.00 18.70 411 ASN B CA 1
ATOM 2111 C C . ASN B 2 156 ? -11.796 -23.416 19.901 1.00 22.39 411 ASN B C 1
ATOM 2112 O O . ASN B 2 156 ? -12.659 -23.912 19.167 1.00 22.06 411 ASN B O 1
ATOM 2117 N N . SER B 2 157 ? -11.819 -23.542 21.225 1.00 22.31 412 SER B N 1
ATOM 2118 C CA . SER B 2 157 ? -12.881 -24.300 21.877 1.00 26.26 412 SER B CA 1
ATOM 2119 C C . SER B 2 157 ? -14.215 -23.591 21.684 1.00 25.07 412 SER B C 1
ATOM 2120 O O . SER B 2 157 ? -14.296 -22.388 21.390 1.00 21.40 412 SER B O 1
ATOM 2123 N N . ARG B 2 158 ? -15.293 -24.360 21.870 1.00 25.08 413 ARG B N 1
ATOM 2124 C CA A ARG B 2 158 ? -16.664 -23.924 21.659 0.50 26.33 413 ARG B CA 1
ATOM 2125 C CA B ARG B 2 158 ? -16.639 -23.881 21.599 0.50 25.26 413 ARG B CA 1
ATOM 2126 C C . ARG B 2 158 ? -17.011 -22.681 22.473 1.00 26.14 413 ARG B C 1
ATOM 2127 O O . ARG B 2 158 ? -17.797 -21.836 22.045 1.00 27.93 413 ARG B O 1
ATOM 2132 N N . TYR B 2 159 ? -16.435 -22.574 23.676 1.00 25.96 414 TYR B N 1
ATOM 2133 C CA . TYR B 2 159 ? -16.751 -21.481 24.581 1.00 26.66 414 TYR B CA 1
ATOM 2134 C C . TYR B 2 159 ? -15.869 -20.255 24.357 1.00 24.78 414 TYR B C 1
ATOM 2135 O O . TYR B 2 159 ? -16.084 -19.236 25.005 1.00 24.71 414 TYR B O 1
ATOM 2144 N N . VAL B 2 160 ? -14.882 -20.363 23.453 1.00 21.86 415 VAL B N 1
ATOM 2145 C CA . VAL B 2 160 ? -14.005 -19.224 23.194 1.00 21.53 415 VAL B CA 1
ATOM 2146 C C . VAL B 2 160 ? -14.260 -18.749 21.763 1.00 21.21 415 VAL B C 1
ATOM 2147 O O . VAL B 2 160 ? -15.288 -18.134 21.546 1.00 21.91 415 VAL B O 1
ATOM 2151 N N . TYR B 2 161 ? -13.384 -19.092 20.795 1.00 20.32 416 TYR B N 1
ATOM 2152 C CA . TYR B 2 161 ? -13.590 -18.606 19.433 1.00 20.72 416 TYR B CA 1
ATOM 2153 C C . TYR B 2 161 ? -13.984 -19.717 18.455 1.00 22.82 416 TYR B C 1
ATOM 2154 O O . TYR B 2 161 ? -14.045 -19.460 17.261 1.00 26.60 416 TYR B O 1
ATOM 2163 N N . ASP B 2 162 ? -14.295 -20.916 18.956 1.00 24.91 417 ASP B N 1
ATOM 2164 C CA . ASP B 2 162 ? -15.023 -21.917 18.203 1.00 25.87 417 ASP B CA 1
ATOM 2165 C C . ASP B 2 162 ? -14.578 -22.019 16.747 1.00 24.13 417 ASP B C 1
ATOM 2166 O O . ASP B 2 162 ? -15.352 -21.714 15.841 1.00 24.58 417 ASP B O 1
ATOM 2171 N N . ASN B 2 163 ? -13.320 -22.442 16.549 1.00 23.91 418 ASN B N 1
ATOM 2172 C CA . ASN B 2 163 ? -12.775 -22.846 15.266 1.00 23.89 418 ASN B CA 1
ATOM 2173 C C . ASN B 2 163 ? -12.436 -21.651 14.379 1.00 23.02 418 ASN B C 1
ATOM 2174 O O . ASN B 2 163 ? -12.103 -21.875 13.228 1.00 26.77 418 ASN B O 1
ATOM 2179 N N . LEU B 2 164 ? -12.412 -20.421 14.912 1.00 20.07 419 LEU B N 1
ATOM 2180 C CA . LEU B 2 164 ? -12.091 -19.249 14.092 1.00 19.67 419 LEU B CA 1
ATOM 2181 C C . LEU B 2 164 ? -10.579 -18.984 14.058 1.00 18.61 419 LEU B C 1
ATOM 2182 O O . LEU B 2 164 ? -10.130 -18.118 13.296 1.00 21.76 419 LEU B O 1
ATOM 2187 N N . ILE B 2 165 ? -9.789 -19.631 14.917 1.00 17.53 420 ILE B N 1
ATOM 2188 C CA . ILE B 2 165 ? -8.377 -19.310 15.026 1.00 16.57 420 ILE B CA 1
ATOM 2189 C C . ILE B 2 165 ? -7.603 -20.160 14.047 1.00 16.35 420 ILE B C 1
ATOM 2190 O O . ILE B 2 165 ? -7.477 -21.374 14.205 1.00 18.46 420 ILE B O 1
ATOM 2195 N N . THR B 2 166 ? -7.058 -19.510 13.002 1.00 15.45 421 THR B N 1
ATOM 2196 C CA . THR B 2 166 ? -6.324 -20.200 11.958 1.00 15.62 421 THR B CA 1
ATOM 2197 C C . THR B 2 166 ? -4.849 -20.286 12.288 1.00 14.85 421 THR B C 1
ATOM 2198 O O . THR B 2 166 ? -4.371 -19.633 13.220 1.00 15.52 421 THR B O 1
ATOM 2202 N N . PRO B 2 167 ? -4.038 -21.044 11.516 1.00 16.45 422 PRO B N 1
ATOM 2203 C CA . PRO B 2 167 ? -2.602 -21.065 11.721 1.00 16.53 422 PRO B CA 1
ATOM 2204 C C . PRO B 2 167 ? -1.881 -19.717 11.572 1.00 14.23 422 PRO B C 1
ATOM 2205 O O . PRO B 2 167 ? -0.767 -19.633 12.050 1.00 17.28 422 PRO B O 1
ATOM 2209 N N . ALA B 2 168 ? -2.516 -18.746 10.924 1.00 15.07 423 ALA B N 1
ATOM 2210 C CA . ALA B 2 168 ? -1.943 -17.405 10.763 1.00 13.79 423 ALA B CA 1
ATOM 2211 C C . ALA B 2 168 ? -2.350 -16.506 11.936 1.00 13.78 423 ALA B C 1
ATOM 2212 O O . ALA B 2 168 ? -2.138 -15.301 11.912 1.00 12.78 423 ALA B O 1
ATOM 2214 N N . MET B 2 169 ? -2.941 -17.093 12.980 1.00 13.44 424 MET B N 1
ATOM 2215 C CA . MET B 2 169 ? -3.394 -16.317 14.133 1.00 13.48 424 MET B CA 1
ATOM 2216 C C . MET B 2 169 ? -2.848 -16.965 15.405 1.00 14.60 424 MET B C 1
ATOM 2217 O O . MET B 2 169 ? -2.606 -18.180 15.433 1.00 16.01 424 MET B O 1
ATOM 2222 N N . ILE B 2 170 ? -2.627 -16.140 16.426 1.00 14.61 425 ILE B N 1
ATOM 2223 C CA . ILE B 2 170 ? -2.326 -16.646 17.765 1.00 15.58 425 ILE B CA 1
ATOM 2224 C C . ILE B 2 170 ? -3.151 -15.856 18.757 1.00 14.88 425 ILE B C 1
ATOM 2225 O O . ILE B 2 170 ? -3.438 -14.679 18.545 1.00 15.19 425 ILE B O 1
ATOM 2230 N N . CYS B 2 171 ? -3.565 -16.543 19.826 1.00 14.06 426 CYS B N 1
ATOM 2231 C CA . CYS B 2 171 ? -4.322 -15.904 20.886 1.00 14.38 426 CYS B CA 1
ATOM 2232 C C . CYS B 2 171 ? -3.436 -15.553 22.077 1.00 13.82 426 CYS B C 1
ATOM 2233 O O . CYS B 2 171 ? -2.467 -16.261 22.361 1.00 14.37 426 CYS B O 1
ATOM 2236 N N . ALA B 2 172 ? -3.754 -14.435 22.722 1.00 11.57 427 ALA B N 1
ATOM 2237 C CA . ALA B 2 172 ? -3.047 -14.041 23.931 1.00 13.60 427 ALA B CA 1
ATOM 2238 C C . ALA B 2 172 ? -3.976 -13.233 24.816 1.00 14.10 427 ALA B C 1
ATOM 2239 O O . ALA B 2 172 ? -4.885 -12.537 24.357 1.00 12.05 427 ALA B O 1
ATOM 2241 N N . GLY B 2 173 ? -3.695 -13.328 26.115 1.00 12.14 428 GLY B N 1
ATOM 2242 C CA . GLY B 2 173 ? -4.451 -12.607 27.097 1.00 13.70 428 GLY B CA 1
ATOM 2243 C C . GLY B 2 173 ? -4.756 -13.543 28.266 1.00 14.15 428 GLY B C 1
ATOM 2244 O O . GLY B 2 173 ? -3.902 -14.348 28.660 1.00 14.22 428 GLY B O 1
ATOM 2245 N N . PHE B 2 174 ? -5.987 -13.404 28.771 1.00 12.83 429 PHE B N 1
ATOM 2246 C CA . PHE B 2 174 ? -6.462 -14.167 29.927 1.00 13.44 429 PHE B CA 1
ATOM 2247 C C . PHE B 2 174 ? -7.913 -14.554 29.699 1.00 14.73 429 PHE B C 1
ATOM 2248 O O . PHE B 2 174 ? -8.697 -13.689 29.336 1.00 17.41 429 PHE B O 1
ATOM 2256 N N . LEU B 2 175 ? -8.269 -15.831 29.902 1.00 16.74 430 LEU B N 1
ATOM 2257 C CA . LEU B 2 175 ? -9.647 -16.235 29.628 1.00 19.20 430 LEU B CA 1
ATOM 2258 C C . LEU B 2 175 ? -10.616 -15.635 30.640 1.00 18.91 430 LEU B C 1
ATOM 2259 O O . LEU B 2 175 ? -11.782 -15.515 30.324 1.00 19.32 430 LEU B O 1
ATOM 2264 N N . GLN B 2 176 ? -10.159 -15.159 31.810 1.00 18.74 431 GLN B N 1
ATOM 2265 C CA . GLN B 2 176 ? -11.005 -14.402 32.719 1.00 16.73 431 GLN B CA 1
ATOM 2266 C C . GLN B 2 176 ? -11.210 -12.962 32.257 1.00 17.91 431 GLN B C 1
ATOM 2267 O O . GLN B 2 176 ? -12.001 -12.229 32.846 1.00 21.58 431 GLN B O 1
ATOM 2273 N N . GLY B 2 177 ? -10.470 -12.529 31.227 1.00 17.49 432 GLY B N 1
ATOM 2274 C CA . GLY B 2 177 ? -10.542 -11.145 30.778 1.00 17.31 432 GLY B CA 1
ATOM 2275 C C . GLY B 2 177 ? -9.679 -10.203 31.608 1.00 17.00 432 GLY B C 1
ATOM 2276 O O . GLY B 2 177 ? -8.654 -10.581 32.185 1.00 17.72 432 GLY B O 1
ATOM 2277 N N . ASN B 2 178 ? -10.086 -8.934 31.604 1.00 16.37 433 ASN B N 1
ATOM 2278 C CA . ASN B 2 178 ? -9.605 -7.845 32.420 1.00 17.85 433 ASN B CA 1
ATOM 2279 C C . ASN B 2 178 ? -8.313 -7.207 31.896 1.00 16.01 433 ASN B C 1
ATOM 2280 O O . ASN B 2 178 ? -8.088 -6.059 32.170 1.00 16.88 433 ASN B O 1
ATOM 2285 N N . VAL B 2 179 ? -7.465 -7.962 31.182 1.00 15.94 434 VAL B N 1
ATOM 2286 C CA . VAL B 2 179 ? -6.232 -7.431 30.611 1.00 15.48 434 VAL B CA 1
ATOM 2287 C C . VAL B 2 179 ? -6.245 -7.848 29.149 1.00 14.53 434 VAL B C 1
ATOM 2288 O O . VAL B 2 179 ? -6.372 -9.017 28.868 1.00 14.68 434 VAL B O 1
ATOM 2292 N N . ASP B 2 180 ? -6.137 -6.887 28.220 1.00 13.94 435 ASP B N 1
ATOM 2293 C CA . ASP B 2 180 ? -6.362 -7.190 26.817 1.00 13.58 435 ASP B CA 1
ATOM 2294 C C . ASP B 2 180 ? -6.032 -5.949 25.983 1.00 13.44 435 ASP B C 1
ATOM 2295 O O . ASP B 2 180 ? -5.856 -4.834 26.493 1.00 14.38 435 ASP B O 1
ATOM 2300 N N . SER B 2 181 ? -5.920 -6.177 24.666 1.00 12.97 436 SER B N 1
ATOM 2301 C CA . SER B 2 181 ? -5.861 -5.114 23.683 1.00 13.71 436 SER B CA 1
ATOM 2302 C C . SER B 2 181 ? -7.265 -4.577 23.423 1.00 15.11 436 SER B C 1
ATOM 2303 O O . SER B 2 181 ? -8.234 -5.223 23.819 1.00 16.01 436 SER B O 1
ATOM 2306 N N . CYS B 2 182 ? -7.353 -3.393 22.815 1.00 13.81 437 CYS B N 1
ATOM 2307 C CA . CYS B 2 182 ? -8.651 -2.840 22.469 1.00 16.83 437 CYS B CA 1
ATOM 2308 C C . CYS B 2 182 ? -8.496 -1.943 21.255 1.00 16.42 437 CYS B C 1
ATOM 2309 O O . CYS B 2 182 ? -7.377 -1.751 20.748 1.00 15.22 437 CYS B O 1
ATOM 2312 N N . GLN B 2 183 ? -9.618 -1.385 20.814 1.00 16.81 438 GLN B N 1
ATOM 2313 C CA A GLN B 2 183 ? -9.631 -0.536 19.634 0.70 17.61 438 GLN B CA 1
ATOM 2314 C CA B GLN B 2 183 ? -9.649 -0.513 19.645 0.30 17.17 438 GLN B CA 1
ATOM 2315 C C . GLN B 2 183 ? -8.558 0.543 19.772 1.00 16.93 438 GLN B C 1
ATOM 2316 O O . GLN B 2 183 ? -8.461 1.266 20.786 1.00 16.71 438 GLN B O 1
ATOM 2327 N N . GLY B 2 184 ? -7.749 0.688 18.722 1.00 15.61 439 GLY B N 1
ATOM 2328 C CA . GLY B 2 184 ? -6.640 1.607 18.716 1.00 15.13 439 GLY B CA 1
ATOM 2329 C C . GLY B 2 184 ? -5.291 0.929 18.924 1.00 13.92 439 GLY B C 1
ATOM 2330 O O . GLY B 2 184 ? -4.266 1.500 18.582 1.00 15.13 439 GLY B O 1
ATOM 2331 N N . ASP B 2 185 ? -5.287 -0.270 19.524 1.00 12.34 440 ASP B N 1
ATOM 2332 C CA . ASP B 2 185 ? -4.050 -0.999 19.723 1.00 12.91 440 ASP B CA 1
ATOM 2333 C C . ASP B 2 185 ? -3.747 -1.853 18.510 1.00 11.92 440 ASP B C 1
ATOM 2334 O O . ASP B 2 185 ? -2.595 -2.233 18.316 1.00 12.19 440 ASP B O 1
ATOM 2339 N N . SER B 2 186 ? -4.740 -2.088 17.657 1.00 12.31 441 SER B N 1
ATOM 2340 C CA . SER B 2 186 ? -4.514 -2.962 16.520 1.00 12.69 441 SER B CA 1
ATOM 2341 C C . SER B 2 186 ? -3.443 -2.434 15.569 1.00 11.18 441 SER B C 1
ATOM 2342 O O . SER B 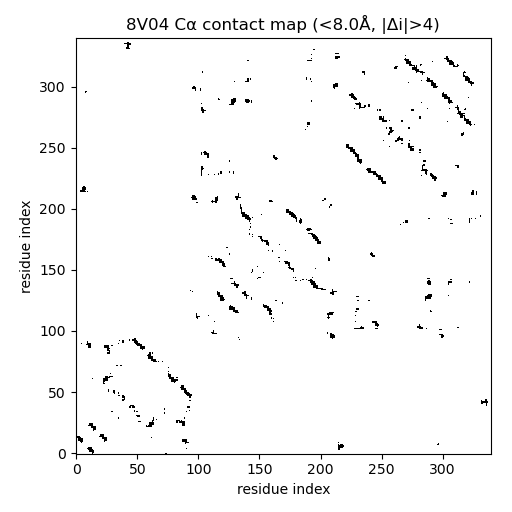2 186 ? -3.231 -1.253 15.424 1.00 12.62 441 SER B O 1
ATOM 2345 N N . GLY B 2 187 ? -2.710 -3.411 14.996 1.00 10.70 442 GLY B N 1
ATOM 2346 C CA . GLY B 2 187 ? -1.501 -3.198 14.242 1.00 11.31 442 GLY B CA 1
ATOM 2347 C C . GLY B 2 187 ? -0.249 -3.242 15.093 1.00 11.66 442 GLY B C 1
ATOM 2348 O O . GLY B 2 187 ? 0.844 -3.363 14.567 1.00 12.41 442 GLY B O 1
ATOM 2349 N N . GLY B 2 188 ? -0.389 -2.998 16.408 1.00 11.12 443 GLY B N 1
ATOM 2350 C CA . GLY B 2 188 ? 0.765 -2.894 17.301 1.00 12.26 443 GLY B CA 1
ATOM 2351 C C . GLY B 2 188 ? 1.329 -4.239 17.715 1.00 11.78 443 GLY B C 1
ATOM 2352 O O . GLY B 2 188 ? 0.910 -5.309 17.263 1.00 11.29 443 GLY B O 1
ATOM 2353 N N . PRO B 2 189 ? 2.411 -4.175 18.513 1.00 11.96 444 PRO B N 1
ATOM 2354 C CA . PRO B 2 189 ? 3.179 -5.359 18.838 1.00 12.57 444 PRO B CA 1
ATOM 2355 C C . PRO B 2 189 ? 2.601 -6.239 19.945 1.00 12.24 444 PRO B C 1
ATOM 2356 O O . PRO B 2 189 ? 2.021 -5.750 20.934 1.00 13.27 444 PRO B O 1
ATOM 2360 N N . LEU B 2 190 ? 2.846 -7.523 19.741 1.00 10.48 445 LEU B N 1
ATOM 2361 C CA . LEU B 2 190 ? 2.877 -8.558 20.787 1.00 11.29 445 LEU B CA 1
ATOM 2362 C C . LEU B 2 190 ? 4.308 -9.079 20.766 1.00 11.63 445 LEU B C 1
ATOM 2363 O O . LEU B 2 190 ? 4.713 -9.674 19.776 1.00 10.81 445 LEU B O 1
ATOM 2368 N N . VAL B 2 191 ? 5.053 -8.884 21.859 1.00 10.27 446 VAL B N 1
ATOM 2369 C CA . VAL B 2 191 ? 6.476 -9.172 21.878 1.00 11.25 446 VAL B CA 1
ATOM 2370 C C . VAL B 2 191 ? 6.767 -10.138 23.030 1.00 11.61 446 VAL B C 1
ATOM 2371 O O . VAL B 2 191 ? 6.032 -10.196 24.017 1.00 12.87 446 VAL B O 1
ATOM 2375 N N . THR B 2 192 ? 7.921 -10.827 22.910 1.00 12.48 447 THR B N 1
ATOM 2376 C CA . THR B 2 192 ? 8.388 -11.676 24.008 1.00 12.03 447 THR B CA 1
ATOM 2377 C C . THR B 2 192 ? 9.898 -11.594 24.062 1.00 13.16 447 THR B C 1
ATOM 2378 O O . THR B 2 192 ? 10.549 -11.341 23.044 1.00 12.71 447 THR B O 1
ATOM 2382 N N . SER B 2 193 ? 10.427 -11.813 25.265 1.00 13.47 448 SER B N 1
ATOM 2383 C CA . SER B 2 193 ? 11.861 -11.849 25.469 1.00 15.07 448 SER B CA 1
ATOM 2384 C C . SER B 2 193 ? 12.364 -13.289 25.484 1.00 15.70 448 SER B C 1
ATOM 2385 O O . SER B 2 193 ? 11.862 -14.083 26.269 1.00 17.28 448 SER B O 1
ATOM 2388 N N . LYS B 2 194 ? 13.339 -13.638 24.640 1.00 15.10 449 LYS B N 1
ATOM 2389 C CA A LYS B 2 194 ? 13.964 -14.947 24.681 0.50 14.73 449 LYS B CA 1
ATOM 2390 C CA B LYS B 2 194 ? 13.968 -14.944 24.711 0.50 16.06 449 LYS B CA 1
ATOM 2391 C C . LYS B 2 194 ? 15.415 -14.783 24.257 1.00 15.36 449 LYS B C 1
ATOM 2392 O O . LYS B 2 194 ? 15.696 -14.112 23.273 1.00 14.54 449 LYS B O 1
ATOM 2403 N N . ASN B 2 195 ? 16.345 -15.379 25.019 1.00 16.89 450 ASN B N 1
ATOM 2404 C CA . ASN B 2 195 ? 17.760 -15.229 24.687 1.00 17.16 450 ASN B CA 1
ATOM 2405 C C . ASN B 2 195 ? 18.202 -13.757 24.692 1.00 16.72 450 ASN B C 1
ATOM 2406 O O . ASN B 2 195 ? 19.064 -13.374 23.895 1.00 17.96 450 ASN B O 1
ATOM 2411 N N A ASN B 2 196 ? 17.634 -12.965 25.618 0.50 17.56 451 ASN B N 1
ATOM 2412 N N B ASN B 2 196 ? 17.663 -12.958 25.642 0.50 17.31 451 ASN B N 1
ATOM 2413 C CA A ASN B 2 196 ? 18.023 -11.579 25.830 0.50 18.11 451 ASN B CA 1
ATOM 2414 C CA B ASN B 2 196 ? 17.989 -11.544 25.848 0.50 17.68 451 ASN B CA 1
ATOM 2415 C C A ASN B 2 196 ? 17.697 -10.707 24.616 0.50 15.84 451 ASN B C 1
ATOM 2416 C C B ASN B 2 196 ? 17.711 -10.711 24.597 0.50 15.65 451 ASN B C 1
ATOM 2417 O O A ASN B 2 196 ? 18.266 -9.621 24.457 0.50 17.58 451 ASN B O 1
ATOM 2418 O O B ASN B 2 196 ? 18.321 -9.656 24.387 0.50 17.54 451 ASN B O 1
ATOM 2427 N N . ILE B 2 197 ? 16.739 -11.165 23.797 1.00 15.63 452 ILE B N 1
ATOM 2428 C CA . ILE B 2 197 ? 16.276 -10.461 22.614 1.00 14.89 452 ILE B CA 1
ATOM 2429 C C . ILE B 2 197 ? 14.755 -10.358 22.703 1.00 12.58 452 ILE B C 1
ATOM 2430 O O . ILE B 2 197 ? 14.070 -11.319 23.036 1.00 12.68 452 ILE B O 1
ATOM 2435 N N . TRP B 2 198 ? 14.248 -9.184 22.316 1.00 12.76 453 TRP B N 1
ATOM 2436 C CA . TRP B 2 198 ? 12.818 -8.981 22.148 1.00 12.49 453 TRP B CA 1
ATOM 2437 C C . TRP B 2 198 ? 12.428 -9.259 20.689 1.00 13.49 453 TRP B C 1
ATOM 2438 O O . TRP B 2 198 ? 12.993 -8.678 19.749 1.00 12.31 453 TRP B O 1
ATOM 2449 N N . TRP B 2 199 ? 11.432 -10.143 20.536 1.00 11.88 454 TRP B N 1
ATOM 2450 C CA . TRP B 2 199 ? 10.923 -10.676 19.291 1.00 11.34 454 TRP B CA 1
ATOM 2451 C C . TRP B 2 199 ? 9.487 -10.255 19.049 1.00 11.21 454 TRP B C 1
ATOM 2452 O O . TRP B 2 199 ? 8.671 -10.319 19.978 1.00 12.66 454 TRP B O 1
ATOM 2463 N N . LEU B 2 200 ? 9.171 -9.926 17.794 1.00 10.67 455 LEU B N 1
ATOM 2464 C CA . LEU B 2 200 ? 7.802 -9.600 17.412 1.00 10.59 455 LEU B CA 1
ATOM 2465 C C . LEU B 2 200 ? 7.037 -10.882 17.084 1.00 10.87 455 LEU B C 1
ATOM 2466 O O . LEU B 2 200 ? 7.185 -11.431 15.986 1.00 13.55 455 LEU B O 1
ATOM 2471 N N . ILE B 2 201 ? 6.239 -11.383 18.051 1.00 11.46 456 ILE B N 1
ATOM 2472 C CA . ILE B 2 201 ? 5.520 -12.640 17.919 1.00 12.52 456 ILE B CA 1
ATOM 2473 C C . ILE B 2 201 ? 4.208 -12.401 17.175 1.00 11.38 456 ILE B C 1
ATOM 2474 O O . ILE B 2 201 ? 3.769 -13.252 16.404 1.00 11.68 456 ILE B O 1
ATOM 2479 N N . GLY B 2 202 ? 3.552 -11.277 17.464 1.00 12.54 457 GLY B N 1
ATOM 2480 C CA . GLY B 2 202 ? 2.254 -11.039 16.892 1.00 11.78 457 GLY B CA 1
ATOM 2481 C C . GLY B 2 202 ? 2.001 -9.564 16.597 1.00 12.29 457 GLY B C 1
ATOM 2482 O O . GLY B 2 202 ? 2.691 -8.682 17.084 1.00 11.31 457 GLY B O 1
ATOM 2483 N N . ASP B 2 203 ? 1.037 -9.347 15.696 1.00 12.10 458 ASP B N 1
ATOM 2484 C CA . ASP B 2 203 ? 0.493 -8.006 15.545 1.00 12.64 458 ASP B CA 1
ATOM 2485 C C . ASP B 2 203 ? -0.978 -7.998 15.935 1.00 12.06 458 ASP B C 1
ATOM 2486 O O . ASP B 2 203 ? -1.757 -8.848 15.562 1.00 12.07 458 ASP B O 1
ATOM 2491 N N . THR B 2 204 ? -1.315 -7.069 16.793 1.00 11.91 459 THR B N 1
ATOM 2492 C CA . THR B 2 204 ? -2.669 -6.973 17.355 1.00 10.94 459 THR B CA 1
ATOM 2493 C C . THR B 2 204 ? -3.727 -6.896 16.264 1.00 10.69 459 THR B C 1
ATOM 2494 O O . THR B 2 204 ? -3.648 -6.051 15.382 1.00 10.80 459 THR B O 1
ATOM 2498 N N . SER B 2 205 ? -4.709 -7.800 16.297 1.00 11.26 460 SER B N 1
ATOM 2499 C CA . SER B 2 205 ? -5.582 -7.989 15.144 1.00 10.89 460 SER B CA 1
ATOM 2500 C C . SER B 2 205 ? -7.067 -7.840 15.482 1.00 11.97 460 SER B C 1
ATOM 2501 O O . SER B 2 205 ? -7.726 -6.967 14.929 1.00 13.77 460 SER B O 1
ATOM 2504 N N . TRP B 2 206 ? -7.646 -8.725 16.332 1.00 11.61 461 TRP B N 1
ATOM 2505 C CA . TRP B 2 206 ? -9.079 -8.698 16.548 1.00 13.38 461 TRP B CA 1
ATOM 2506 C C . TRP B 2 206 ? -9.438 -9.421 17.836 1.00 15.10 461 TRP B C 1
ATOM 2507 O O . TRP B 2 206 ? -8.600 -10.046 18.474 1.00 14.36 461 TRP B O 1
ATOM 2518 N N . GLY B 2 207 ? -10.695 -9.212 18.216 1.00 15.14 462 GLY B N 1
ATOM 2519 C CA . GLY B 2 207 ? -11.286 -9.983 19.296 1.00 15.86 462 GLY B CA 1
ATOM 2520 C C . GLY B 2 207 ? -12.698 -9.472 19.527 1.00 19.35 462 GLY B C 1
ATOM 2521 O O . GLY B 2 207 ? -13.044 -8.384 19.064 1.00 19.96 462 GLY B O 1
ATOM 2522 N N . SER B 2 208 ? -13.509 -10.250 20.228 1.00 17.81 463 SER B N 1
ATOM 2523 C CA A SER B 2 208 ? -14.869 -9.824 20.506 0.50 19.43 463 SER B CA 1
ATOM 2524 C CA B SER B 2 208 ? -14.881 -9.838 20.513 0.50 20.23 463 SER B CA 1
ATOM 2525 C C . SER B 2 208 ? -14.903 -8.935 21.741 1.00 19.30 463 SER B C 1
ATOM 2526 O O . SER B 2 208 ? -14.530 -9.352 22.845 1.00 22.42 463 SER B O 1
ATOM 2531 N N . GLY B 2 209 ? -15.330 -7.682 21.571 1.00 18.62 464 GLY B N 1
ATOM 2532 C CA . GLY B 2 209 ? -15.288 -6.743 22.668 1.00 19.13 464 GLY B CA 1
ATOM 2533 C C . GLY B 2 209 ? -13.841 -6.501 23.080 1.00 21.41 464 GLY B C 1
ATOM 2534 O O . GLY B 2 209 ? -12.931 -6.767 22.274 1.00 21.26 464 GLY B O 1
ATOM 2535 N N . CYS B 2 210 ? -13.623 -6.035 24.297 1.00 20.10 465 CYS B N 1
ATOM 2536 C CA A CYS B 2 210 ? -12.278 -5.954 24.860 0.60 17.91 465 CYS B CA 1
ATOM 2537 C CA B CYS B 2 210 ? -12.275 -6.134 24.825 0.40 21.19 465 CYS B CA 1
ATOM 2538 C C . CYS B 2 210 ? -12.300 -6.393 26.328 1.00 20.44 465 CYS B C 1
ATOM 2539 O O . CYS B 2 210 ? -13.157 -5.891 27.075 1.00 19.86 465 CYS B O 1
ATOM 2544 N N . ALA B 2 211 ? -11.348 -7.258 26.719 1.00 17.15 466 ALA B N 1
ATOM 2545 C CA . ALA B 2 211 ? -11.113 -7.620 28.113 1.00 17.69 466 ALA B CA 1
ATOM 2546 C C . ALA B 2 211 ? -12.315 -8.387 28.687 1.00 17.23 466 ALA B C 1
ATOM 2547 O O . ALA B 2 211 ? -12.455 -8.471 29.909 1.00 18.19 466 ALA B O 1
ATOM 2549 N N . LYS B 2 212 ? -13.128 -8.981 27.828 1.00 19.35 467 LYS B N 1
ATOM 2550 C CA . LYS B 2 212 ? -14.229 -9.816 28.266 1.00 20.19 467 LYS B CA 1
ATOM 2551 C C . LYS B 2 212 ? -13.717 -11.223 28.530 1.00 19.70 467 LYS B C 1
ATOM 2552 O O . LYS B 2 212 ? -12.859 -11.765 27.821 1.00 17.89 467 LYS B O 1
ATOM 2558 N N . ALA B 2 213 ? -14.365 -11.908 29.475 1.00 19.54 468 ALA B N 1
ATOM 2559 C CA . ALA B 2 213 ? -14.061 -13.294 29.713 1.00 18.72 468 ALA B CA 1
ATOM 2560 C C . ALA B 2 213 ? -14.370 -14.133 28.478 1.00 16.66 468 ALA B C 1
ATOM 2561 O O . ALA B 2 213 ? -15.401 -13.908 27.816 1.00 19.49 468 ALA B O 1
ATOM 2563 N N . TYR B 2 214 ? -13.515 -15.119 28.204 1.00 17.92 469 TYR B N 1
ATOM 2564 C CA . TYR B 2 214 ? -13.640 -16.081 27.124 1.00 18.89 469 TYR B CA 1
ATOM 2565 C C . TYR B 2 214 ? -13.572 -15.427 25.740 1.00 18.95 469 TYR B C 1
ATOM 2566 O O . TYR B 2 214 ? -13.950 -16.095 24.775 1.00 19.21 469 TYR B O 1
ATOM 2575 N N . ARG B 2 215 ? -13.068 -14.185 25.710 1.00 18.62 470 ARG B N 1
ATOM 2576 C CA . ARG B 2 215 ? -12.966 -13.421 24.468 1.00 18.33 470 ARG B CA 1
ATOM 2577 C C . ARG B 2 215 ? -11.590 -12.741 24.424 1.00 15.61 470 ARG B C 1
ATOM 2578 O O . ARG B 2 215 ? -11.462 -11.535 24.539 1.00 16.16 470 ARG B O 1
ATOM 2586 N N . PRO B 2 216 ? -10.503 -13.515 24.343 1.00 16.39 471 PRO B N 1
ATOM 2587 C CA . PRO B 2 216 ? -9.178 -12.917 24.437 1.00 16.47 471 PRO B CA 1
ATOM 2588 C C . PRO B 2 216 ? -8.766 -12.234 23.132 1.00 15.13 471 PRO B C 1
ATOM 2589 O O . PRO B 2 216 ? -9.536 -12.152 22.180 1.00 16.02 471 PRO B O 1
ATOM 2593 N N . GLY B 2 217 ? -7.552 -11.696 23.127 1.00 14.82 472 GLY B N 1
ATOM 2594 C CA . GLY B 2 217 ? -7.033 -11.033 21.941 1.00 12.48 472 GLY B CA 1
ATOM 2595 C C . GLY B 2 217 ? -6.519 -12.049 20.937 1.00 11.86 472 GLY B C 1
ATOM 2596 O O . GLY B 2 217 ? -5.943 -13.079 21.262 1.00 12.58 472 GLY B O 1
ATOM 2597 N N . VAL B 2 218 ? -6.708 -11.690 19.642 1.00 11.40 473 VAL B N 1
ATOM 2598 C CA . VAL B 2 218 ? -6.178 -12.473 18.553 1.00 11.53 473 VAL B CA 1
ATOM 2599 C C . VAL B 2 218 ? -5.221 -11.576 17.766 1.00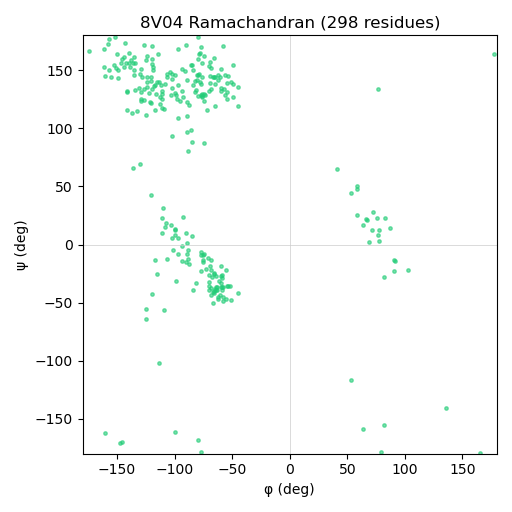 11.21 473 VAL B C 1
ATOM 2600 O O . VAL B 2 218 ? -5.484 -10.374 17.565 1.00 13.00 473 VAL B O 1
ATOM 2604 N N . TYR B 2 219 ? -4.076 -12.180 17.475 1.00 11.84 474 TYR B N 1
ATOM 2605 C CA . TYR B 2 219 ? -2.901 -11.532 16.929 1.00 11.22 474 TYR B CA 1
ATOM 2606 C C . TYR B 2 219 ? -2.519 -12.237 15.626 1.00 11.33 474 TYR B C 1
ATOM 2607 O O . TYR B 2 219 ? -2.546 -13.447 15.506 1.00 11.30 474 TYR B O 1
ATOM 2616 N N . GLY B 2 220 ? -2.037 -11.449 14.645 1.00 12.16 475 GLY B N 1
ATOM 2617 C CA . GLY B 2 220 ? -1.404 -12.095 13.517 1.00 11.85 475 GLY B CA 1
ATOM 2618 C C . GLY B 2 220 ? -0.155 -12.818 13.928 1.00 11.76 475 GLY B C 1
ATOM 2619 O O . GLY B 2 220 ? 0.625 -12.356 14.749 1.00 12.78 475 GLY B O 1
ATOM 2620 N N . ASN B 2 221 ? 0.041 -14.028 13.389 1.00 12.33 476 ASN B N 1
ATOM 2621 C CA . ASN B 2 221 ? 1.152 -14.891 13.740 1.00 13.61 476 ASN B CA 1
ATOM 2622 C C . ASN B 2 221 ? 2.372 -14.523 12.902 1.00 14.41 476 ASN B C 1
ATOM 2623 O O . ASN B 2 221 ? 2.579 -15.065 11.821 1.00 14.60 476 ASN B O 1
ATOM 2628 N N . VAL B 2 222 ? 3.168 -13.581 13.397 1.00 13.16 477 VAL B N 1
ATOM 2629 C CA . VAL B 2 222 ? 4.181 -12.935 12.566 1.00 12.46 477 VAL B CA 1
ATOM 2630 C C . VAL B 2 222 ? 5.188 -13.970 12.019 1.00 14.54 477 VAL B C 1
ATOM 2631 O O . VAL B 2 222 ? 5.637 -13.784 10.880 1.00 14.34 477 VAL B O 1
ATOM 2635 N N . MET B 2 223 ? 5.503 -15.034 12.769 1.00 15.72 478 MET B N 1
ATOM 2636 C CA A MET B 2 223 ? 6.372 -16.128 12.357 0.50 18.99 478 MET B CA 1
ATOM 2637 C CA B MET B 2 223 ? 6.488 -15.985 12.275 0.50 17.59 478 MET B CA 1
ATOM 2638 C C . MET B 2 223 ? 6.005 -16.608 10.962 1.00 16.95 478 MET B C 1
ATOM 2639 O O . MET B 2 223 ? 6.855 -16.853 10.133 1.00 19.31 478 MET B O 1
ATOM 2648 N N . VAL B 2 224 ? 4.707 -16.767 10.723 1.00 15.76 479 VAL B N 1
ATOM 2649 C CA . VAL B 2 224 ? 4.279 -17.322 9.439 1.00 17.29 479 VAL B CA 1
ATOM 2650 C C . VAL B 2 224 ? 4.398 -16.305 8.306 1.00 16.41 479 VAL B C 1
ATOM 2651 O O . VAL B 2 224 ? 4.398 -16.681 7.140 1.00 17.94 479 VAL B O 1
ATOM 2655 N N . PHE B 2 225 ? 4.547 -15.035 8.638 1.00 14.64 480 PHE B N 1
ATOM 2656 C CA . PHE B 2 225 ? 4.658 -13.999 7.611 1.00 15.17 480 PHE B CA 1
ATOM 2657 C C . PHE B 2 225 ? 6.083 -13.519 7.346 1.00 15.87 480 PHE B C 1
ATOM 2658 O O . PHE B 2 225 ? 6.257 -12.647 6.479 1.00 15.68 480 PHE B O 1
ATOM 2666 N N . THR B 2 226 ? 7.108 -13.972 8.092 1.00 16.47 481 THR B N 1
ATOM 2667 C CA A THR B 2 226 ? 8.449 -13.400 8.014 0.50 17.54 481 THR B CA 1
ATOM 2668 C CA B THR B 2 226 ? 8.441 -13.388 8.001 0.50 17.30 481 THR B CA 1
ATOM 2669 C C . THR B 2 226 ? 9.005 -13.525 6.593 1.00 17.29 481 THR B C 1
ATOM 2670 O O . THR B 2 226 ? 9.668 -12.607 6.089 1.00 16.33 481 THR B O 1
ATOM 2677 N N . ASP B 2 227 ? 8.791 -14.687 5.952 1.00 18.32 482 ASP B N 1
ATOM 2678 C CA . ASP B 2 227 ? 9.350 -14.845 4.635 1.00 20.57 482 ASP B CA 1
ATOM 2679 C C . ASP B 2 227 ? 8.689 -13.855 3.646 1.00 17.82 482 ASP B C 1
ATOM 2680 O O . ASP B 2 227 ? 9.392 -13.242 2.822 1.00 17.15 482 ASP B O 1
ATOM 2685 N N . TRP B 2 228 ? 7.368 -13.635 3.741 1.00 14.97 483 TRP B N 1
ATOM 2686 C CA . TRP B 2 228 ? 6.701 -12.619 2.935 1.00 15.02 483 TRP B CA 1
ATOM 2687 C C . TRP B 2 228 ? 7.334 -11.238 3.192 1.00 14.57 483 TRP B C 1
ATOM 2688 O O . TRP B 2 228 ? 7.608 -10.461 2.275 1.00 14.10 483 TRP B O 1
ATOM 2699 N N . ILE B 2 229 ? 7.575 -10.899 4.478 1.00 14.16 484 ILE B N 1
ATOM 2700 C CA . ILE B 2 229 ? 8.194 -9.623 4.807 1.00 12.18 484 ILE B CA 1
ATOM 2701 C C . ILE B 2 229 ? 9.550 -9.462 4.133 1.00 13.02 484 ILE B C 1
ATOM 2702 O O . ILE B 2 229 ? 9.838 -8.426 3.520 1.00 12.92 484 ILE B O 1
ATOM 2707 N N . TYR B 2 230 ? 10.394 -10.496 4.260 1.00 13.30 485 TYR B N 1
ATOM 2708 C CA . TYR B 2 230 ? 11.697 -10.456 3.623 1.00 14.32 485 TYR B CA 1
ATOM 2709 C C . TYR B 2 230 ? 11.548 -10.193 2.126 1.00 14.55 485 TYR B C 1
ATOM 2710 O O . TYR B 2 230 ? 12.315 -9.400 1.566 1.00 16.03 485 TYR B O 1
ATOM 2719 N N . ARG B 2 231 ? 10.644 -10.923 1.491 1.00 15.54 486 ARG B N 1
ATOM 2720 C CA . ARG B 2 231 ? 10.472 -10.786 0.051 1.00 17.36 486 ARG B CA 1
ATOM 2721 C C . ARG B 2 231 ? 9.976 -9.380 -0.307 1.00 16.52 486 ARG B C 1
ATOM 2722 O O . ARG B 2 231 ? 10.431 -8.798 -1.297 1.00 16.64 486 ARG B O 1
ATOM 2730 N N . GLN B 2 232 ? 9.109 -8.754 0.501 1.00 13.99 487 GLN B N 1
ATOM 2731 C CA . GLN B 2 232 ? 8.646 -7.412 0.179 1.00 15.21 487 GLN B CA 1
ATOM 2732 C C . GLN B 2 232 ? 9.760 -6.392 0.314 1.00 14.90 487 GLN B C 1
ATOM 2733 O O . GLN B 2 232 ? 9.874 -5.423 -0.477 1.00 14.72 487 GLN B O 1
ATOM 2739 N N . MET B 2 233 ? 10.533 -6.510 1.400 1.00 13.67 488 MET B N 1
ATOM 2740 C CA . MET B 2 233 ? 11.641 -5.614 1.630 1.00 15.44 488 MET B CA 1
ATOM 2741 C C . MET B 2 233 ? 12.676 -5.762 0.525 1.00 15.79 488 MET B C 1
ATOM 2742 O O . MET B 2 233 ? 13.216 -4.758 0.049 1.00 16.38 488 MET B O 1
ATOM 2747 N N . ARG B 2 234 ? 12.913 -7.006 0.077 1.00 15.53 489 ARG B N 1
ATOM 2748 C CA . ARG B 2 234 ? 13.913 -7.231 -0.974 1.00 16.57 489 ARG B CA 1
ATOM 2749 C C . ARG B 2 234 ? 13.424 -6.647 -2.294 1.00 17.56 489 ARG B C 1
ATOM 2750 O O . ARG B 2 234 ? 14.231 -6.057 -3.015 1.00 21.89 489 ARG B O 1
ATOM 2758 N N . ALA B 2 235 ? 12.121 -6.765 -2.565 1.00 19.17 490 ALA B N 1
ATOM 2759 C CA . ALA B 2 235 ? 11.584 -6.352 -3.858 1.00 22.78 490 ALA B CA 1
ATOM 2760 C C . ALA B 2 235 ? 11.628 -4.837 -3.979 1.00 25.11 490 ALA B C 1
ATOM 2761 O O . ALA B 2 235 ? 11.621 -4.287 -5.083 1.00 26.80 490 ALA B O 1
ATOM 2763 N N . ASP B 2 236 ? 11.597 -4.153 -2.842 1.00 23.05 491 ASP B N 1
ATOM 2764 C CA . ASP B 2 236 ? 11.385 -2.729 -2.854 1.00 26.32 491 ASP B CA 1
ATOM 2765 C C . ASP B 2 236 ? 12.537 -1.998 -3.550 1.00 32.04 491 ASP B C 1
ATOM 2766 O O . ASP B 2 236 ? 13.671 -2.070 -3.102 1.00 33.46 491 ASP B O 1
ATOM 2771 N N . GLY B 2 237 ? 12.209 -1.290 -4.641 1.00 37.75 492 GLY B N 1
ATOM 2772 C CA . GLY B 2 237 ? 13.188 -0.550 -5.424 1.00 42.86 492 GLY B CA 1
ATOM 2773 C C . GLY B 2 237 ? 13.802 -1.363 -6.573 1.00 44.44 492 GLY B C 1
ATOM 2774 O O . GLY B 2 237 ? 14.430 -0.773 -7.443 1.00 53.18 492 GLY B O 1
ATOM 2775 N N . GLU B 2 238 ? 13.630 -2.699 -6.586 1.00 43.58 493 GLU B N 1
ATOM 2776 C CA . GLU B 2 238 ? 14.436 -3.603 -7.407 1.00 47.68 493 GLU B CA 1
ATOM 2777 C C . GLU B 2 238 ? 13.991 -3.554 -8.881 1.00 48.93 493 GLU B C 1
ATOM 2778 O O . GLU B 2 238 ? 12.762 -3.603 -9.115 1.00 57.11 493 GLU B O 1
#

Sequence (340 aa):
ACCVRRLYGPNFILQVYSSQRKKSWHPVCCQDDWNENYGRAACRRDMMGYKNNFYSSQGIVDDSTSFMKLNTSSAGNVDIYKKLYHSDACCSSKAVVSLRCIACGVVNLNSIVGGEESSALPGAWPWQVSLHVQNVHVCCGGSIITPEWIVTAAHHCVEKPLNNNNPWHWTAFAGILRQSFMFYGAGYQVEKKVISSHPNYDSSKTKKNNDIALMKLQQKPLTFNDLVKKPVCCLPNPGMMMLQPEQLLCWISGWGATEEKGKTSEEVLNAAKVLLIETQRCCNSRRYVYDNLITPAMICAGFLQGNVDSCQQGDSGGPLVTSKKNNNIWWLIGDTSWGSSGCCAKAYRPGVYGNVMMVFTTDWIYRQMRADGE

GO terms:
  GO:0005515 protein binding (F, IPI)
  GO:0004252 serine-type endopeptidase activity (F, IDA)
  GO:0098670 entry receptor-mediated virion attachment to host cell (P, IDA)
  GO:0005886 plasma membrane (C, IDA)
  GO:0046598 positive regulation of viral entry into host cell (P, IDA)
  GO:0006508 proteolysis (P, IDA)
  GO:0005886 plasma membrane (C, EXP)
  GO:0016540 protein autoprocessing (P, IMP)
  GO:0008236 serine-type peptidase activity (F, TAS)
  GO:0005886 plasma membrane (C, TAS)
  GO:0005576 extracellular region (C, TAS)
  GO:0004252 serine-type endopeptidase activity (F, TAS)
  GO:0070062 extracellular exosome (C, HDA)

Organism: Homo sapiens (NCBI:txid9606)

InterPro domains:
  IPR001190 SRCR domain [PF15494] (153-247)
  IPR001190 SRCR domain [PS50287] (158-189)
  IPR001190 SRCR domain [SM00202] (149-242)
  IPR001254 Serine proteases, trypsin domain [PF00089] (256-484)
  IPR001254 Serine proteases, trypsin domain [PS50240] (256-489)
  IPR001254 Serine proteases, trypsin domain [SM00020] (255-484)
  IPR001254 Serine proteases, trypsin domain [cd00190] (256-487)
  IPR001314 Peptidase S1A, chymotrypsin family [PR00722] (282-297)
  IPR001314 Peptidase S1A, chymotrypsin family [PR00722] (341-355)
  IPR001314 Peptidase S1A, chymotrypsin family [PR00722] (434-446)
  IPR002172 Low-density lipoprotein (LDL) receptor class A repeat [PS50068] (112-149)
  IPR002172 Low-density lipoprotein (LDL) receptor class A repeat [SM00192] (112-150)
  IPR002172 Low-density lipoprotein (LDL) receptor class A repeat [cd00112] (113-148)
  IPR009003 Peptidase S1, PA clan [SSF50494] (242-489)
  IPR018114 Serine proteases, trypsin family, histidine active site [PS00134] (292-297)
  IPR023415 Low-density lipoprotein (LDL) receptor class A, conserved site [PS01209] (126-148)
  IPR033116 Serine proteases, trypsin family, serine active site [PS00135] (435-446)
  IPR036055 LDL receptor-like superfamily [G3DSA:4.10.400.10] (109-146)
  IPR036055 LDL receptor-like superfamily [SSF57424] (112-149)
  IPR036772 SRCR-like domain superfamily [G3DSA:3.10.250.10] (147-242)

Radius of gyration: 20.37 Å; Cα contacts (8 Å, |Δi|>4): 964; chains: 2; bounding box: 53×52×43 Å

B-factor: mean 23.53, std 12.24, range [9.33, 83.53]

Foldseek 3Di:
DAWFQDDPQGFIWDADPVVRDIAFAACVVDDVVLLQLVLVVVPLNRFFDDKDWDADPHQKHWYAQPPDDPDRRVVRTDIDSDRPVNTTIRTDRHPDDDDDVD/DAQWFFDDFLPQQQWKFKDFPLDGQEIWGDAFQWKTKFWQVSCPPPNVAQQRIFIDGRDFFSVPPDDPPTFGWDHKAQPPPQDNVLRFRTMMMTTTPDGHDDDSRHDGAHADAPPPPADQFAKKKAKFQAANFFVGDGHRGITMDIKTWHHPVLCCDPLAVVNSADPQKTWIHALQFRDAGHRSHHGTFIWHADPNGIYGQWGFTDWDTHRHHSIHTMTGGRNVCVVVVVVVVVPPPD

Secondary structure (P-SEA, 3-state):
cccccccccbbbbbbbccccbbbbbbcccccaaaaaaaaaaacccccccbbbbbbccccbbbbbccccccccccccbbbbccccccbbbbbbcccccccccc/ccccccccccccccbbbbbccccccbbbbbccccbbbbbcccccccccccccbbbbccccccccccccccccccccccccccccccccccbbbbbbcbbbbbcccbbbbbccccccccccccccccccccccccccccccbbbbbbbbbcccccccccccccccccccccccccccccccccccccccccccccccccccccccccccccccccbbbbbcccccaaaaaaaaaaaccc

Solvent-accessible surface area: 15327 Å² total; per-residue (Å²): 101,65,33,46,7,71,3,26,78,15,18,0,14,17,69,6,89,175,110,166,36,69,13,0,0,0,41,10,84,15,72,55,103,47,0,104,18,0,0,127,32,10,2,13,76,150,38,50,115,28,18,106,33,45,125,42,128,98,119,18,35,11,44,3,55,87,108,33,51,114,72,64,7,21,97,37,17,98,73,20,128,68,13,98,56,102,19,0,0,11,0,40,4,17,51,8,0,59,13,96,124,90,2,19,52,32,141,69,10,107,78,10,8,21,3,0,6,0,0,0,10,11,163,102,90,16,51,8,1,0,1,0,3,3,31,46,3,0,0,0,0,1,75,9,2,59,166,110,42,60,68,33,174,35,0,37,1,10,16,27,56,52,112,28,67,108,16,124,194,74,65,21,65,77,3,58,71,30,43,46,24,105,100,41,57,66,138,73,37,36,22,2,0,0,0,0,26,1,104,144,86,14,99,67,76,117,76,11,51,4,1,2,10,0,3,42,23,3,166,45,116,92,74,12,72,0,60,1,3,1,2,0,1,73,71,65,127,31,145,66,12,61,51,6,11,5,6,115,0,57,20,12,85,57,109,131,0,30,43,89,164,9,10,79,123,103,9,35,121,10,6,26,0,0,2,54,30,121,4,100,34,6,12,8,123,16,1,23,0,0,0,0,2,0,55,58,72,133,12,32,0,0,10,0,0,4,5,51,29,56,31,5,15,100,54,112,83,2,2,1,0,2,24,0,61,76,4,6,92,32,0,23,136,42,1,85,63,16,80,121